Protein AF-A0A151ESN2-F1 (afdb_monomer_lite)

Sequence (213 aa):
MKKIIRIFVCMLLIISFLSITDTVLAGNKENPEIIDETDDLFGMFIRKPMIFNFFKTFKIFNIKNFDFMDITSAWFYESPDYQDNLYFTIELKNLEFINQRTIYAMHWKFNDKSYAVAVHVYKNGEIQSFFAGRTIGRWGKYYDINGSFDIENNIVSFVAPKSLIGNPEPGDILTKTDAWTGLRFIFEPATIPLGGEAAKDWAGYGEDYIIKY

Secondary structure (DSSP, 8-state):
-HHHHHHHHHHHHHHHHHHS------SSSSS-SEE-----TTGGGGS---HHHHHHHHHHHT----GGG-EEEEEEE--TT-TTEEEEEEEESS-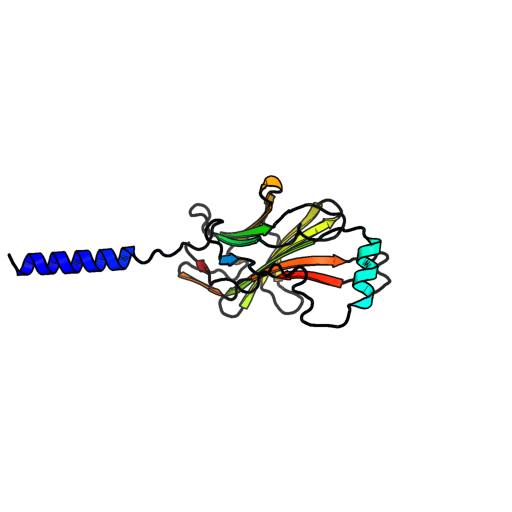---SSEEEEEEEEEETTEEEEEEEEE-GGG-EEEEEEEE--TTS-EEEEEEEEEETTTTEEEEEEEGGGTT---TT-EEEEEEEEEEEEE--SSTTS---EEEEEEEEEE---EE---

Radius of gyration: 21.39 Å; chains: 1; bounding box: 37×51×77 Å

pLDDT: mean 79.79, std 18.51, range [32.81, 98.38]

Foldseek 3Di:
DVVVVVVVVVVVVVVVVVVVPPVVQAFDPVHHQFAQPDPPQAPQPPDDPPPPVVVVVCVVQVDPGDQLFAWGGKHWDDDPVCQQKIKIKTAGRQNDAAQFKKKKKKWWDFPNWIKMWMWIAHGPRRTPFTWIATDDPPDTDIDGFDWDADRVRRMTMTIDGLVRYVNDDAFGKIFQMWIWMWTWDDDPPNPPVPTDIGTRDISGGGHMDGRHD

Structure (mmCIF, N/CA/C/O backbone):
data_AF-A0A151ESN2-F1
#
_entry.id   AF-A0A151ESN2-F1
#
loop_
_atom_site.group_PDB
_atom_site.id
_atom_site.type_symbol
_atom_site.label_atom_id
_atom_site.label_alt_id
_atom_site.label_comp_id
_atom_site.label_asym_id
_atom_site.label_entity_id
_atom_site.label_seq_id
_atom_site.pdbx_PDB_ins_code
_atom_site.Cartn_x
_atom_site.Cartn_y
_atom_site.Cartn_z
_atom_site.occupancy
_atom_site.B_iso_or_equiv
_atom_site.auth_seq_id
_atom_site.auth_comp_id
_atom_site.auth_asym_id
_atom_site.auth_atom_id
_atom_site.pdbx_PDB_model_num
ATOM 1 N N . MET A 1 1 ? -5.219 28.668 50.947 1.00 62.81 1 MET A N 1
ATOM 2 C CA . MET A 1 1 ? -4.209 28.789 49.865 1.00 62.81 1 MET A CA 1
ATOM 3 C C . MET A 1 1 ? -3.490 27.486 49.511 1.00 62.81 1 MET A C 1
ATOM 5 O O . MET A 1 1 ? -3.619 27.067 48.372 1.00 62.81 1 MET A O 1
ATOM 9 N N . LYS A 1 2 ? -2.803 26.788 50.434 1.00 66.69 2 LYS A N 1
ATOM 10 C CA . LYS A 1 2 ? -2.004 25.577 50.103 1.00 66.69 2 LYS A CA 1
ATOM 11 C C . LYS A 1 2 ? -2.774 24.436 49.398 1.00 66.69 2 LYS A C 1
ATOM 13 O O . LYS A 1 2 ? -2.189 23.724 48.592 1.00 66.69 2 LYS A O 1
ATOM 18 N N . LYS A 1 3 ? -4.079 24.272 49.670 1.00 68.88 3 LYS A N 1
ATOM 19 C CA . LYS A 1 3 ? -4.928 23.247 49.024 1.00 68.88 3 LYS A CA 1
ATOM 20 C C . LYS A 1 3 ? -5.240 23.549 47.549 1.00 68.88 3 LYS A C 1
ATOM 22 O O . LYS A 1 3 ? -5.240 22.630 46.746 1.00 68.88 3 LYS A O 1
ATOM 27 N N . ILE A 1 4 ? -5.439 24.821 47.196 1.00 80.38 4 ILE A N 1
ATOM 28 C CA . ILE A 1 4 ? -5.759 25.240 45.819 1.00 80.38 4 ILE A CA 1
ATOM 29 C C . ILE A 1 4 ? -4.530 25.079 44.917 1.00 80.38 4 ILE A C 1
ATOM 31 O O . ILE A 1 4 ? -4.641 24.562 43.813 1.00 80.38 4 ILE A O 1
ATOM 35 N N . ILE A 1 5 ? -3.345 25.420 45.436 1.00 82.88 5 ILE A N 1
ATOM 36 C CA . ILE A 1 5 ? -2.075 25.269 44.712 1.00 82.88 5 ILE A CA 1
ATOM 37 C C . ILE A 1 5 ? -1.815 23.797 44.356 1.00 82.88 5 ILE A C 1
ATOM 39 O O . ILE A 1 5 ? -1.403 23.508 43.241 1.00 82.88 5 ILE A O 1
ATOM 43 N N . ARG A 1 6 ? -2.114 22.849 45.258 1.00 75.50 6 ARG A N 1
ATOM 44 C CA . ARG A 1 6 ? -1.949 21.411 44.974 1.00 75.50 6 ARG A CA 1
ATOM 45 C C . ARG A 1 6 ? -2.860 20.913 43.853 1.00 75.50 6 ARG A C 1
ATOM 47 O O . ARG A 1 6 ? -2.404 20.138 43.024 1.00 75.50 6 ARG A O 1
ATOM 54 N N . ILE A 1 7 ? -4.112 21.367 43.814 1.00 84.06 7 ILE A N 1
ATOM 55 C CA . ILE A 1 7 ? -5.056 20.988 42.750 1.00 84.06 7 ILE A CA 1
ATOM 56 C C . ILE A 1 7 ? -4.570 21.526 41.403 1.00 84.06 7 ILE A C 1
ATOM 58 O O . ILE A 1 7 ? -4.547 20.786 40.424 1.00 84.06 7 ILE A O 1
ATOM 62 N N . PHE A 1 8 ? -4.105 22.777 41.374 1.00 82.62 8 PHE A N 1
ATOM 63 C CA . PHE A 1 8 ? -3.564 23.385 40.162 1.00 82.62 8 PHE A CA 1
ATOM 64 C C . PHE A 1 8 ? -2.316 22.660 39.651 1.00 82.62 8 PHE A C 1
ATOM 66 O O . PHE A 1 8 ? -2.223 22.385 38.461 1.00 82.62 8 PHE A O 1
ATOM 73 N N . VAL A 1 9 ? -1.393 22.287 40.543 1.00 80.75 9 VAL A N 1
ATOM 74 C CA . VAL A 1 9 ? -0.185 21.531 40.174 1.00 80.75 9 VAL A CA 1
ATOM 75 C C . VAL A 1 9 ? -0.535 20.136 39.645 1.00 80.75 9 VAL A C 1
ATOM 77 O O . VAL A 1 9 ? 0.041 19.712 38.649 1.00 80.75 9 VAL A O 1
ATOM 80 N N . CYS A 1 10 ? -1.509 19.440 40.244 1.00 78.31 10 CYS A N 1
ATOM 81 C CA . CYS A 1 10 ? -1.961 18.145 39.729 1.00 78.31 10 CYS A CA 1
ATOM 82 C C . CYS A 1 10 ? -2.641 18.264 38.357 1.00 78.31 10 CYS A C 1
ATOM 84 O O . CYS A 1 10 ? -2.362 17.449 37.485 1.00 78.31 10 CYS A O 1
ATOM 86 N N . MET A 1 11 ? -3.490 19.275 38.133 1.00 76.81 11 MET A N 1
ATOM 87 C CA . MET A 1 11 ? -4.104 19.489 36.814 1.00 76.81 11 MET A CA 1
ATOM 88 C C . MET A 1 11 ? -3.063 19.840 35.751 1.00 76.81 11 MET A C 1
ATOM 90 O O . MET A 1 11 ? -3.136 19.312 34.647 1.00 76.81 11 MET A O 1
ATOM 94 N N . LEU A 1 12 ? -2.072 20.671 36.086 1.00 75.62 12 LEU A N 1
ATOM 95 C CA . LEU A 1 12 ? -1.002 21.026 35.154 1.00 75.62 12 LEU A CA 1
ATOM 96 C C . LEU A 1 12 ? -0.157 19.801 34.775 1.00 75.62 12 LEU A C 1
ATOM 98 O O . LEU A 1 12 ? 0.166 19.632 33.606 1.00 75.62 12 LEU A O 1
ATOM 102 N N . LEU A 1 13 ? 0.133 18.922 35.745 1.00 72.12 13 LEU A N 1
ATOM 103 C CA . LEU A 1 13 ? 0.843 17.663 35.505 1.00 72.12 13 LEU A CA 1
ATOM 104 C C . LEU A 1 13 ? 0.041 16.714 34.606 1.00 72.12 13 LEU A C 1
ATOM 106 O O . LEU A 1 13 ? 0.604 16.148 33.674 1.00 72.12 13 LEU A O 1
ATOM 110 N N . ILE A 1 14 ? -1.268 16.572 34.838 1.00 69.38 14 ILE A N 1
ATOM 111 C CA . ILE A 1 14 ? -2.142 15.724 34.010 1.00 69.38 14 ILE A CA 1
ATOM 112 C C . ILE A 1 14 ? -2.203 16.249 32.568 1.00 69.38 14 ILE A C 1
ATOM 114 O O . ILE A 1 14 ? -2.107 15.460 31.634 1.00 69.38 14 ILE A O 1
ATOM 118 N N . ILE A 1 15 ? -2.286 17.570 32.381 1.00 65.19 15 ILE A N 1
ATOM 119 C CA . ILE A 1 15 ? -2.264 18.195 31.050 1.00 65.19 15 ILE A CA 1
ATOM 120 C C . ILE A 1 15 ? -0.902 17.985 30.379 1.00 65.19 15 ILE A C 1
ATOM 122 O O . ILE A 1 15 ? -0.863 17.615 29.213 1.00 65.19 15 ILE A O 1
ATOM 126 N N . SER A 1 16 ? 0.214 18.122 31.106 1.00 59.12 16 SER A N 1
ATOM 127 C CA . SER A 1 16 ? 1.536 17.849 30.529 1.00 59.12 16 SER A CA 1
ATOM 128 C C . SER A 1 16 ? 1.743 16.375 30.169 1.00 59.12 16 SER A C 1
ATOM 130 O O . SER A 1 16 ? 2.386 16.100 29.168 1.00 59.12 16 SER A O 1
ATOM 132 N N . PHE A 1 17 ? 1.166 15.425 30.914 1.00 57.41 17 PHE A N 1
ATOM 133 C CA . PHE A 1 17 ? 1.217 14.004 30.546 1.00 57.41 17 PHE A CA 1
ATOM 134 C C . PHE A 1 17 ? 0.358 13.685 29.313 1.00 57.41 17 PHE A C 1
ATOM 136 O O . PHE A 1 17 ? 0.750 12.841 28.516 1.00 57.41 17 PHE A O 1
ATOM 143 N N . LEU A 1 18 ? -0.767 14.383 29.125 1.00 54.19 18 LEU A N 1
ATOM 144 C CA . LEU A 1 18 ? -1.612 14.263 27.929 1.00 54.19 18 LEU A CA 1
ATOM 145 C C . LEU A 1 18 ? -1.010 14.952 26.693 1.00 54.19 18 LEU A C 1
ATOM 147 O O . LEU A 1 18 ? -1.314 14.555 25.577 1.00 54.19 18 LEU A O 1
ATOM 151 N N . SER A 1 19 ? -0.155 15.964 26.867 1.00 47.12 19 SER A N 1
ATOM 152 C CA . SER A 1 19 ? 0.554 16.620 25.756 1.00 47.12 19 SER A CA 1
ATOM 153 C C . SER A 1 19 ? 1.863 15.931 25.352 1.00 47.12 19 SER A C 1
ATOM 155 O O . SER A 1 19 ? 2.409 16.288 24.319 1.00 47.12 19 SER A O 1
ATOM 157 N N . ILE A 1 20 ? 2.375 14.974 26.141 1.00 46.47 20 ILE A N 1
ATOM 158 C CA . ILE A 1 20 ? 3.595 14.199 25.816 1.00 46.47 20 ILE A CA 1
ATOM 159 C C . ILE A 1 20 ? 3.264 12.906 25.057 1.00 46.47 20 ILE A C 1
ATOM 161 O O . ILE A 1 20 ? 4.153 12.268 24.499 1.00 46.47 20 ILE A O 1
ATOM 165 N N . THR A 1 21 ? 1.988 12.539 24.934 1.00 46.06 21 THR A N 1
ATOM 166 C CA . THR A 1 21 ? 1.587 11.711 23.798 1.00 46.06 21 THR A CA 1
ATOM 167 C C . THR A 1 21 ? 1.565 12.608 22.567 1.00 46.06 21 THR A C 1
ATOM 169 O O . THR A 1 21 ? 0.501 12.950 22.056 1.00 46.06 21 THR A O 1
ATOM 172 N N . ASP A 1 22 ? 2.755 12.977 22.091 1.00 42.97 22 ASP A N 1
ATOM 173 C CA . ASP A 1 22 ? 3.013 13.060 20.662 1.00 42.97 22 ASP A CA 1
ATOM 174 C C . ASP A 1 22 ? 2.642 11.678 20.115 1.00 42.97 22 ASP A C 1
ATOM 176 O O . ASP A 1 22 ? 3.473 10.785 19.957 1.00 42.97 22 ASP A O 1
ATOM 180 N N . THR A 1 23 ? 1.340 11.448 19.929 1.00 46.22 23 THR A N 1
ATOM 181 C CA . THR A 1 23 ? 0.842 10.440 19.013 1.00 46.22 23 THR A CA 1
ATOM 182 C C . THR A 1 23 ? 1.350 10.918 17.676 1.00 46.22 23 THR A C 1
ATOM 184 O O . THR A 1 23 ? 0.714 11.738 17.016 1.00 46.22 23 THR A O 1
ATOM 187 N N . VAL A 1 24 ? 2.574 10.501 17.376 1.00 47.19 24 VAL A N 1
ATOM 188 C CA . VAL A 1 24 ? 3.200 10.522 16.071 1.00 47.19 24 VAL A CA 1
ATOM 189 C C . VAL A 1 24 ? 2.123 9.971 15.146 1.00 47.19 24 VAL A C 1
ATOM 191 O O . VAL A 1 24 ? 1.786 8.790 15.189 1.00 47.19 24 VAL A O 1
ATOM 194 N N . LEU A 1 25 ? 1.412 10.900 14.500 1.00 53.75 25 LEU A N 1
ATOM 195 C CA . LEU A 1 25 ? 0.205 10.629 13.735 1.00 53.75 25 LEU A CA 1
ATOM 196 C C . LEU A 1 25 ? 0.697 9.904 12.498 1.00 53.75 25 LEU A C 1
ATOM 198 O O . LEU A 1 25 ? 1.084 10.533 11.516 1.00 53.75 25 LEU A O 1
ATOM 202 N N . ALA A 1 26 ? 0.784 8.582 12.606 1.00 60.09 26 ALA A N 1
ATOM 203 C CA . ALA A 1 26 ? 1.058 7.722 11.478 1.00 60.09 26 ALA A CA 1
ATOM 204 C C . ALA A 1 26 ? -0.014 8.011 10.417 1.00 60.09 26 ALA A C 1
ATOM 206 O O . ALA A 1 26 ? -1.193 8.287 10.732 1.00 60.09 26 ALA A O 1
ATOM 207 N N . GLY A 1 27 ? 0.453 8.128 9.179 1.00 76.69 27 GLY A N 1
ATOM 208 C CA . GLY A 1 27 ? -0.408 8.270 8.018 1.00 76.69 27 GLY A CA 1
ATOM 209 C C . GLY A 1 27 ? -0.125 9.493 7.166 1.00 76.69 27 GLY A C 1
ATOM 210 O O . GLY A 1 27 ? -1.047 10.102 6.622 1.00 76.69 27 GLY A O 1
ATOM 211 N N . ASN A 1 28 ? 1.137 9.897 7.076 1.00 87.75 28 ASN A N 1
ATOM 212 C CA . ASN A 1 28 ? 1.594 10.875 6.097 1.00 87.75 28 ASN A CA 1
ATOM 213 C C . ASN A 1 28 ? 3.033 10.569 5.671 1.00 87.75 28 ASN A C 1
ATOM 215 O O . ASN A 1 28 ? 3.649 9.622 6.150 1.00 87.75 28 ASN A O 1
ATOM 219 N N . LYS A 1 29 ? 3.554 11.385 4.757 1.00 89.12 29 LYS A N 1
ATOM 220 C CA . LYS A 1 29 ? 4.892 11.222 4.196 1.00 89.12 29 LYS A CA 1
ATOM 221 C C . LYS A 1 29 ? 6.000 11.411 5.235 1.00 89.12 29 LYS A C 1
ATOM 223 O O . LYS A 1 29 ? 7.018 10.733 5.181 1.00 89.12 29 LYS A O 1
ATOM 228 N N . GLU A 1 30 ? 5.829 12.347 6.164 1.00 90.94 30 GLU A N 1
ATOM 229 C CA . GLU A 1 30 ? 6.817 12.646 7.204 1.00 90.94 30 GLU A CA 1
ATOM 230 C C . GLU A 1 30 ? 6.861 11.569 8.294 1.00 90.94 30 GLU A C 1
ATOM 232 O O . GLU A 1 30 ? 7.852 11.461 9.016 1.00 90.94 30 GLU A O 1
ATOM 237 N N . ASN A 1 31 ? 5.785 10.794 8.420 1.00 88.75 31 ASN A N 1
ATOM 238 C CA . ASN A 1 31 ? 5.627 9.733 9.396 1.00 88.75 31 ASN A CA 1
ATOM 239 C C . ASN A 1 31 ? 4.787 8.567 8.826 1.00 88.75 31 ASN A C 1
ATOM 241 O O . ASN A 1 31 ? 3.605 8.409 9.169 1.00 88.75 31 ASN A O 1
ATOM 245 N N . PRO A 1 32 ? 5.377 7.784 7.911 1.00 92.00 32 PRO A N 1
ATOM 246 C CA . PRO A 1 32 ? 4.698 6.674 7.256 1.00 92.00 32 PRO A CA 1
ATOM 247 C C . PRO A 1 32 ? 4.661 5.430 8.156 1.00 92.00 32 PRO A C 1
ATOM 249 O O . PRO A 1 32 ? 5.546 5.238 8.988 1.00 92.00 32 PRO A O 1
ATOM 252 N N . GLU A 1 33 ? 3.661 4.557 7.989 1.00 90.81 33 GLU A N 1
ATOM 253 C CA . GLU A 1 33 ? 3.598 3.293 8.746 1.00 90.81 33 GLU A CA 1
ATOM 254 C C . GLU A 1 33 ? 4.695 2.307 8.343 1.00 90.81 33 GLU A C 1
ATOM 256 O O . GLU A 1 33 ? 5.144 1.512 9.164 1.00 90.81 33 GLU A O 1
ATOM 261 N N . ILE A 1 34 ? 5.098 2.321 7.075 1.00 90.00 34 ILE A N 1
ATOM 262 C CA . ILE A 1 34 ? 6.088 1.406 6.516 1.00 90.00 34 ILE A CA 1
ATOM 263 C C . ILE A 1 34 ? 7.231 2.257 5.970 1.00 90.00 34 ILE A C 1
ATOM 265 O O . ILE A 1 34 ? 7.016 3.106 5.104 1.00 90.00 34 ILE A O 1
ATOM 269 N N . ILE A 1 35 ? 8.442 2.023 6.466 1.00 89.75 35 ILE A N 1
ATOM 270 C CA . ILE A 1 35 ? 9.681 2.614 5.953 1.00 89.75 35 ILE A CA 1
ATOM 271 C C . ILE A 1 35 ? 10.546 1.464 5.479 1.00 89.75 35 ILE A C 1
ATOM 273 O O . ILE A 1 35 ? 10.768 0.514 6.231 1.00 89.75 35 ILE A O 1
ATOM 277 N N . ASP A 1 36 ? 11.040 1.563 4.250 1.00 82.81 36 ASP A N 1
ATOM 278 C CA . ASP A 1 36 ? 12.018 0.603 3.774 1.00 82.81 36 ASP A CA 1
ATOM 279 C C . ASP A 1 36 ? 13.423 1.024 4.218 1.00 82.81 36 ASP A C 1
ATOM 281 O O . ASP A 1 36 ? 14.048 1.925 3.655 1.00 82.81 36 ASP A O 1
ATOM 285 N N . GLU A 1 37 ? 13.905 0.417 5.299 1.00 77.19 37 GLU A N 1
ATOM 286 C CA . GLU A 1 37 ? 15.281 0.612 5.777 1.00 77.19 37 GLU A CA 1
ATOM 287 C C . GLU A 1 37 ? 16.257 -0.390 5.156 1.00 77.19 37 GLU A C 1
ATOM 289 O O . GLU A 1 37 ? 17.479 -0.295 5.332 1.00 77.19 37 GLU A O 1
ATOM 294 N N . THR A 1 38 ? 15.727 -1.381 4.448 1.00 64.62 38 THR A N 1
ATOM 295 C CA . THR A 1 38 ? 16.518 -2.370 3.753 1.00 64.62 38 THR A CA 1
ATOM 296 C C . THR A 1 38 ? 16.783 -1.842 2.350 1.00 64.62 38 THR A C 1
ATOM 298 O O . THR A 1 38 ? 15.914 -1.787 1.505 1.00 64.62 38 THR A O 1
ATOM 301 N N . ASP A 1 39 ? 18.029 -1.465 2.050 1.00 59.16 39 ASP A N 1
ATOM 302 C CA . ASP A 1 39 ? 18.467 -1.256 0.654 1.00 59.16 39 ASP A CA 1
ATOM 303 C C . ASP A 1 39 ? 18.577 -2.627 -0.061 1.00 59.16 39 ASP A C 1
ATOM 305 O O . ASP A 1 39 ? 19.557 -2.949 -0.747 1.00 59.16 39 ASP A O 1
ATOM 309 N N . ASP A 1 40 ? 17.627 -3.533 0.204 1.00 57.50 40 ASP A N 1
ATOM 310 C CA . ASP A 1 40 ? 17.601 -4.885 -0.302 1.00 57.50 40 ASP A CA 1
ATOM 311 C C . ASP A 1 40 ? 17.016 -4.860 -1.702 1.00 57.50 40 ASP A C 1
ATOM 313 O O . ASP A 1 40 ? 15.862 -5.146 -1.996 1.00 57.50 40 ASP A O 1
ATOM 317 N N . LEU A 1 41 ? 17.937 -4.663 -2.636 1.00 52.25 41 LEU A N 1
ATOM 318 C CA . LEU A 1 41 ? 17.738 -4.796 -4.073 1.00 52.25 41 LEU A CA 1
ATOM 319 C C . LEU A 1 41 ? 17.002 -6.096 -4.500 1.00 52.25 41 LEU A C 1
ATOM 321 O O . LEU A 1 41 ? 16.655 -6.218 -5.674 1.00 52.25 41 LEU A O 1
ATOM 325 N N . PHE A 1 42 ? 16.751 -7.059 -3.596 1.00 53.44 42 PHE A N 1
ATOM 326 C CA . PHE A 1 42 ? 16.110 -8.344 -3.859 1.00 53.44 42 PHE A CA 1
ATOM 327 C C . PHE A 1 42 ? 15.493 -9.037 -2.613 1.00 53.44 42 PHE A C 1
ATOM 329 O O . PHE A 1 42 ? 15.902 -10.160 -2.277 1.00 53.44 42 PHE A O 1
ATOM 336 N N . GLY A 1 43 ? 14.452 -8.475 -1.988 1.00 43.62 43 GLY A N 1
ATOM 337 C CA . GLY A 1 43 ? 13.710 -9.126 -0.883 1.00 43.62 43 GLY A CA 1
ATOM 338 C C . GLY A 1 43 ? 13.210 -10.568 -1.164 1.00 43.62 43 GLY A C 1
ATOM 339 O O . GLY A 1 43 ? 12.871 -11.329 -0.255 1.00 43.62 43 GLY A O 1
ATOM 340 N N . MET A 1 44 ? 13.234 -11.033 -2.425 1.00 41.22 44 MET A N 1
ATOM 341 C CA . MET A 1 44 ? 12.819 -12.386 -2.838 1.00 41.22 44 MET A CA 1
ATOM 342 C C . MET A 1 44 ? 13.910 -13.472 -2.873 1.00 41.22 44 MET A C 1
ATOM 344 O O . MET A 1 44 ? 13.608 -14.623 -3.210 1.00 41.22 44 MET A O 1
ATOM 348 N N . PHE A 1 45 ? 15.164 -13.210 -2.492 1.00 45.00 45 PHE A N 1
ATOM 349 C CA . PHE A 1 45 ? 16.136 -14.317 -2.380 1.00 45.00 45 PHE A CA 1
ATOM 350 C C . PHE A 1 45 ? 15.867 -15.267 -1.197 1.00 45.00 45 PHE A C 1
ATOM 352 O O . PHE A 1 45 ? 16.536 -16.292 -1.068 1.00 45.00 45 PHE A O 1
ATOM 359 N N . ILE A 1 46 ? 14.839 -15.011 -0.380 1.00 43.03 46 ILE A N 1
ATOM 360 C CA . ILE A 1 46 ? 14.592 -15.755 0.861 1.00 43.03 46 ILE A CA 1
ATOM 361 C C . ILE A 1 46 ? 13.927 -17.136 0.668 1.00 43.03 46 ILE A C 1
ATOM 363 O O . ILE A 1 46 ? 13.875 -17.880 1.646 1.00 43.03 46 ILE A O 1
ATOM 367 N N . ARG A 1 47 ? 13.472 -17.599 -0.525 1.00 34.62 47 ARG A N 1
ATOM 368 C CA . ARG A 1 47 ? 12.809 -18.936 -0.540 1.00 34.62 47 ARG A CA 1
ATOM 369 C C . ARG A 1 47 ? 12.932 -19.983 -1.652 1.00 34.62 47 ARG A C 1
ATOM 371 O O . ARG A 1 47 ? 12.509 -21.089 -1.322 1.00 34.62 47 ARG A O 1
ATOM 378 N N . LYS A 1 48 ? 13.493 -19.810 -2.868 1.00 32.81 48 LYS A N 1
ATOM 379 C CA . LYS A 1 48 ? 13.674 -20.965 -3.811 1.00 32.81 48 LYS A CA 1
ATOM 380 C C . LYS A 1 48 ? 14.801 -20.833 -4.867 1.00 32.81 48 LYS A C 1
ATOM 382 O O . LYS A 1 48 ? 15.092 -19.731 -5.322 1.00 32.81 48 LYS A O 1
ATOM 387 N N . PRO A 1 49 ? 15.382 -21.963 -5.340 1.00 33.75 49 PRO A N 1
ATOM 388 C CA . PRO A 1 49 ? 16.527 -22.015 -6.258 1.00 33.75 49 PRO A CA 1
ATOM 389 C C . PRO A 1 49 ? 16.111 -21.867 -7.739 1.00 33.75 49 PRO A C 1
ATOM 391 O O . PRO A 1 49 ? 16.240 -22.802 -8.523 1.00 33.75 49 PRO A O 1
ATOM 394 N N . MET A 1 50 ? 15.610 -20.697 -8.152 1.00 43.00 50 MET A N 1
ATOM 395 C CA . MET A 1 50 ? 15.364 -20.361 -9.578 1.00 43.00 50 MET A CA 1
ATOM 396 C C . MET A 1 50 ? 16.382 -19.350 -10.145 1.00 43.00 50 MET A C 1
ATOM 398 O O . MET A 1 50 ? 16.127 -18.634 -11.108 1.00 43.00 50 MET A O 1
ATOM 402 N N . ILE A 1 51 ? 17.576 -19.320 -9.555 1.00 45.97 51 ILE A N 1
ATOM 403 C CA . ILE A 1 51 ? 18.605 -18.286 -9.749 1.00 45.97 51 ILE A CA 1
ATOM 404 C C . ILE A 1 51 ? 19.221 -18.299 -11.165 1.00 45.97 51 ILE A C 1
ATOM 406 O O . ILE A 1 51 ? 19.569 -17.249 -11.702 1.00 45.97 51 ILE A O 1
ATOM 410 N N . PHE A 1 52 ? 19.315 -19.456 -11.827 1.00 44.59 52 PHE A N 1
ATOM 411 C CA . PHE A 1 52 ? 20.072 -19.572 -13.086 1.00 44.59 52 PHE A CA 1
ATOM 412 C C . PHE A 1 52 ? 19.374 -18.994 -14.330 1.00 44.59 52 PHE A C 1
ATOM 414 O O . PHE A 1 52 ? 20.051 -18.520 -15.242 1.00 44.59 52 PHE A O 1
ATOM 421 N N . ASN A 1 53 ? 18.038 -18.973 -14.375 1.00 49.12 53 ASN A N 1
ATOM 422 C CA . ASN A 1 53 ? 17.302 -18.388 -15.506 1.00 49.12 53 ASN A CA 1
ATOM 423 C C . ASN A 1 53 ? 17.057 -16.878 -15.344 1.00 49.12 53 ASN A C 1
ATOM 425 O O . ASN A 1 53 ? 16.742 -16.200 -16.320 1.00 49.12 53 ASN A O 1
ATOM 429 N N . PHE A 1 54 ? 17.250 -16.336 -14.142 1.00 52.28 54 PHE A N 1
ATOM 430 C CA . PHE A 1 54 ? 16.933 -14.952 -13.788 1.00 52.28 54 PHE A CA 1
ATOM 431 C C . PHE A 1 54 ? 17.953 -13.955 -14.368 1.00 52.28 54 PHE A C 1
ATOM 433 O O . PHE A 1 54 ? 17.590 -13.067 -15.134 1.00 52.28 54 PHE A O 1
ATOM 440 N N . PHE A 1 55 ? 19.255 -14.192 -14.162 1.00 54.41 55 PHE A N 1
ATOM 441 C CA . PHE A 1 55 ? 20.331 -13.368 -14.744 1.00 54.41 55 PHE A CA 1
ATOM 442 C C . PHE A 1 55 ? 20.352 -13.373 -16.277 1.00 54.41 55 PHE A C 1
ATOM 444 O O . PHE A 1 55 ? 20.654 -12.362 -16.914 1.00 54.41 55 PHE A O 1
ATOM 451 N N . LYS A 1 56 ? 19.986 -14.505 -16.888 1.00 54.19 56 LYS A N 1
ATOM 452 C CA . LYS A 1 56 ? 19.882 -14.623 -18.346 1.00 54.19 56 LYS A CA 1
ATOM 453 C C . LYS A 1 56 ? 18.703 -13.807 -18.887 1.00 54.19 56 LYS A C 1
ATOM 455 O O . LYS A 1 56 ? 18.834 -13.175 -19.928 1.00 54.19 56 LYS A O 1
ATOM 460 N N . THR A 1 57 ? 17.598 -13.770 -18.145 1.00 55.72 57 THR A N 1
ATOM 461 C CA . THR A 1 57 ? 16.397 -12.984 -18.456 1.00 55.72 57 THR A CA 1
ATOM 462 C C . THR A 1 57 ? 16.671 -11.476 -18.373 1.00 55.72 57 THR A C 1
ATOM 464 O O . THR A 1 57 ? 16.301 -10.738 -19.282 1.00 55.72 57 THR A O 1
ATOM 467 N N . PHE A 1 58 ? 17.416 -11.005 -17.369 1.00 60.06 58 PHE A N 1
ATOM 468 C CA . PHE A 1 58 ? 17.772 -9.581 -17.245 1.00 60.06 58 PHE A CA 1
ATOM 469 C C . PHE A 1 58 ? 18.647 -9.057 -18.377 1.00 60.06 58 PHE A C 1
ATOM 471 O O . PHE A 1 58 ? 18.395 -7.978 -18.911 1.00 60.06 58 PHE A O 1
ATOM 478 N N . LYS A 1 59 ? 19.633 -9.854 -18.804 1.00 59.12 59 LYS A N 1
ATOM 479 C CA . LYS A 1 59 ? 20.472 -9.506 -19.956 1.00 59.12 59 LYS A CA 1
ATOM 480 C C . LYS A 1 59 ? 19.664 -9.424 -21.259 1.00 59.12 59 LYS A C 1
ATOM 482 O O . LYS A 1 59 ? 20.032 -8.658 -22.141 1.00 59.12 59 LYS A O 1
ATOM 487 N N . ILE A 1 60 ? 18.570 -10.183 -21.375 1.00 60.28 60 ILE A N 1
ATOM 488 C CA . ILE A 1 60 ? 17.660 -10.153 -22.534 1.00 60.28 60 ILE A CA 1
ATOM 489 C C . ILE A 1 60 ? 16.782 -8.890 -22.529 1.00 60.28 60 ILE A C 1
ATOM 491 O O . ILE A 1 60 ? 16.491 -8.361 -23.597 1.00 60.28 60 ILE A O 1
ATOM 495 N N . PHE A 1 61 ? 16.391 -8.381 -21.356 1.00 59.50 61 PHE A N 1
ATOM 496 C CA . PHE A 1 61 ? 15.480 -7.233 -21.242 1.00 59.50 61 PHE A CA 1
ATOM 497 C C . PHE A 1 61 ? 16.159 -5.862 -21.105 1.00 59.50 61 PHE A C 1
ATOM 499 O O . PHE A 1 61 ? 15.455 -4.857 -21.074 1.00 59.50 61 PHE A O 1
ATOM 506 N N . ASN A 1 62 ? 17.496 -5.799 -21.062 1.00 63.34 62 ASN A N 1
ATOM 507 C CA . ASN A 1 62 ? 18.279 -4.554 -20.999 1.00 63.34 62 ASN A CA 1
ATOM 508 C C . ASN A 1 62 ? 17.887 -3.603 -19.844 1.00 63.34 62 ASN A C 1
ATOM 510 O O . ASN A 1 62 ? 18.067 -2.390 -19.945 1.00 63.34 62 ASN A O 1
ATOM 514 N N . ILE A 1 63 ? 17.354 -4.147 -18.747 1.00 63.88 63 ILE A N 1
ATOM 515 C CA . ILE A 1 63 ? 17.048 -3.372 -17.542 1.00 63.88 63 ILE A CA 1
ATOM 516 C C . ILE A 1 63 ? 18.356 -3.184 -16.769 1.00 63.88 63 ILE A C 1
ATOM 518 O O . ILE A 1 63 ? 19.005 -4.169 -16.409 1.00 63.88 63 ILE A O 1
ATOM 522 N N . LYS A 1 64 ? 18.777 -1.928 -16.581 1.00 60.19 64 LYS A N 1
ATOM 523 C CA . LYS A 1 64 ? 20.070 -1.587 -15.960 1.00 60.19 64 LYS A CA 1
ATOM 524 C C . LYS A 1 64 ? 20.008 -1.579 -14.432 1.00 60.19 64 LYS A C 1
ATOM 526 O O . LYS A 1 64 ? 21.001 -1.930 -13.802 1.00 60.19 64 LYS A O 1
ATOM 531 N N . ASN A 1 65 ? 18.867 -1.194 -13.869 1.00 67.06 65 ASN A N 1
ATOM 532 C CA . ASN A 1 65 ? 18.589 -1.137 -12.437 1.00 67.06 65 ASN A CA 1
ATOM 533 C C . ASN A 1 65 ? 17.077 -1.279 -12.180 1.00 67.06 65 ASN A C 1
ATOM 535 O O . ASN A 1 65 ? 16.285 -1.271 -13.121 1.00 67.06 65 ASN A O 1
ATOM 539 N N . PHE A 1 66 ? 16.697 -1.457 -10.916 1.00 70.44 66 PHE A N 1
ATOM 540 C CA . PHE A 1 66 ? 15.301 -1.644 -10.502 1.00 70.44 66 PHE A CA 1
ATOM 541 C C . PHE A 1 66 ? 14.816 -0.598 -9.497 1.00 70.44 66 PHE A C 1
ATOM 543 O O . PHE A 1 66 ? 13.720 -0.739 -8.967 1.00 70.44 66 PHE A O 1
ATOM 550 N N . ASP A 1 67 ? 15.589 0.474 -9.316 1.00 77.75 67 ASP A N 1
ATOM 551 C CA . ASP A 1 67 ? 15.311 1.585 -8.404 1.00 77.75 67 ASP A CA 1
ATOM 552 C C . ASP A 1 67 ? 13.913 2.187 -8.594 1.00 77.75 67 ASP A C 1
ATOM 554 O O . ASP A 1 67 ? 13.329 2.721 -7.661 1.00 77.75 67 ASP A O 1
ATOM 558 N N . PHE A 1 68 ? 13.330 2.070 -9.787 1.00 75.62 68 PHE A N 1
ATOM 559 C CA . PHE A 1 68 ? 11.982 2.558 -10.063 1.00 75.62 68 PHE A CA 1
ATOM 560 C C . PHE A 1 68 ? 10.851 1.811 -9.343 1.00 75.62 68 PHE A C 1
ATOM 562 O O . PHE A 1 68 ? 9.689 2.214 -9.420 1.00 75.62 68 PHE A O 1
ATOM 569 N N . MET A 1 69 ? 11.174 0.712 -8.663 1.00 82.44 69 MET A N 1
ATOM 570 C CA . MET A 1 69 ? 10.244 -0.063 -7.845 1.00 82.44 69 MET A CA 1
ATOM 571 C C . MET A 1 69 ? 10.716 -0.246 -6.405 1.00 82.44 69 MET A C 1
ATOM 573 O O . MET A 1 69 ? 10.031 -0.946 -5.662 1.00 82.44 69 MET A O 1
ATOM 577 N N . ASP A 1 70 ? 11.860 0.326 -6.033 1.00 86.81 70 ASP A N 1
ATOM 578 C CA . ASP A 1 70 ? 12.323 0.282 -4.650 1.00 86.81 70 ASP A CA 1
ATOM 579 C C . ASP A 1 70 ? 11.418 1.200 -3.828 1.00 86.81 70 ASP A C 1
ATOM 581 O O . ASP A 1 70 ? 11.244 2.380 -4.162 1.00 86.81 70 ASP A O 1
ATOM 585 N N . ILE A 1 71 ? 10.779 0.636 -2.814 1.00 91.25 71 ILE A N 1
ATOM 586 C CA . ILE A 1 71 ? 9.908 1.341 -1.890 1.00 91.25 71 ILE A CA 1
ATOM 587 C C . ILE A 1 71 ? 10.798 2.238 -1.040 1.00 91.25 71 ILE A C 1
ATOM 589 O O . ILE A 1 71 ? 11.885 1.876 -0.622 1.00 91.25 71 ILE A O 1
ATOM 593 N N . THR A 1 72 ? 10.362 3.469 -0.825 1.00 92.69 72 THR A N 1
ATOM 594 C CA . THR A 1 72 ? 10.969 4.353 0.177 1.00 92.69 72 THR A CA 1
ATOM 595 C C . THR A 1 72 ? 10.109 4.351 1.429 1.00 92.69 72 THR A C 1
ATOM 597 O O . THR A 1 72 ? 10.605 4.214 2.545 1.00 92.69 72 THR A O 1
ATOM 600 N N . SER A 1 73 ? 8.796 4.469 1.241 1.00 94.56 73 SER A N 1
ATOM 601 C CA . SER A 1 73 ? 7.835 4.390 2.328 1.00 94.56 73 SER A CA 1
ATOM 602 C C . SER A 1 73 ? 6.445 4.016 1.819 1.00 94.56 73 SER A C 1
ATOM 604 O O . SER A 1 73 ? 6.149 4.106 0.625 1.00 94.56 73 SER A O 1
ATOM 606 N N . ALA A 1 74 ? 5.571 3.590 2.722 1.00 96.56 74 ALA A N 1
ATOM 607 C CA . ALA A 1 74 ? 4.158 3.416 2.435 1.00 96.56 74 ALA A CA 1
ATOM 608 C C . ALA A 1 74 ? 3.312 3.737 3.666 1.00 96.56 74 ALA A C 1
ATOM 610 O O . ALA A 1 74 ? 3.737 3.515 4.801 1.00 96.56 74 ALA A O 1
ATOM 611 N N . TRP A 1 75 ? 2.114 4.274 3.446 1.00 97.06 75 TRP A N 1
ATOM 612 C CA . TRP A 1 75 ? 1.261 4.716 4.544 1.00 97.06 75 TRP A CA 1
ATOM 613 C C . TRP A 1 75 ? -0.234 4.674 4.238 1.00 97.06 75 TRP A C 1
ATOM 615 O O . TRP A 1 75 ? -0.662 4.652 3.079 1.00 97.06 75 TRP A O 1
ATOM 625 N N . PHE A 1 76 ? -1.030 4.687 5.303 1.00 96.94 76 PHE A N 1
ATOM 626 C CA . PHE A 1 76 ? -2.488 4.760 5.284 1.00 96.94 76 PHE A CA 1
ATOM 627 C C . PHE A 1 76 ? -2.936 6.153 5.705 1.00 96.94 76 PHE A C 1
ATOM 629 O O . PHE A 1 76 ? -2.398 6.736 6.639 1.00 96.94 76 PHE A O 1
ATOM 636 N N . TYR A 1 77 ? -3.970 6.703 5.085 1.00 95.69 77 TYR A N 1
ATOM 637 C CA . TYR A 1 77 ? -4.554 7.944 5.583 1.00 95.69 77 TYR A CA 1
ATOM 638 C C . TYR A 1 77 ? -6.052 8.010 5.327 1.00 95.69 77 TYR A C 1
ATOM 640 O O . TYR A 1 77 ? -6.610 7.279 4.510 1.00 95.69 77 TYR A O 1
ATOM 648 N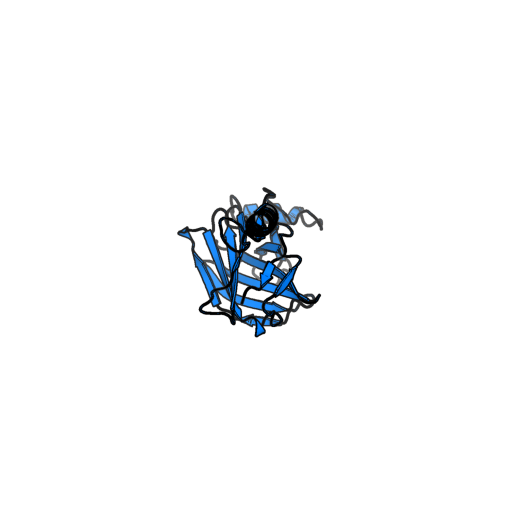 N . GLU A 1 78 ? -6.712 8.907 6.046 1.00 95.75 78 GLU A N 1
ATOM 649 C CA . GLU A 1 78 ? -8.147 9.121 5.944 1.00 95.75 78 GLU A CA 1
ATOM 650 C C . GLU A 1 78 ? -8.425 10.609 5.780 1.00 95.75 78 GLU A C 1
ATOM 652 O O . GLU A 1 78 ? -7.740 11.458 6.356 1.00 95.75 78 GLU A O 1
ATOM 657 N N . SER A 1 79 ? -9.437 10.922 4.976 1.00 93.44 79 SER A N 1
ATOM 658 C CA . SER A 1 79 ? -9.912 12.286 4.790 1.00 93.44 79 SER A CA 1
ATOM 659 C C . SER A 1 79 ? -11.183 12.494 5.615 1.00 93.44 79 SER A C 1
ATOM 661 O O . SER A 1 79 ? -12.110 11.691 5.487 1.00 93.44 79 SER A O 1
ATOM 663 N N . PRO A 1 80 ? -11.286 13.580 6.404 1.00 91.56 80 PRO A N 1
ATOM 664 C CA . PRO A 1 80 ? -12.503 13.878 7.157 1.00 91.56 80 PRO A CA 1
ATOM 665 C C . PRO A 1 80 ? -13.715 14.147 6.252 1.00 91.56 80 PRO A C 1
ATOM 667 O O . PRO A 1 80 ? -14.848 13.993 6.708 1.00 91.56 80 PRO A O 1
ATOM 670 N N . ASP A 1 81 ? -13.484 14.512 4.986 1.00 94.62 81 ASP A N 1
ATOM 671 C CA . ASP A 1 81 ? -14.529 14.767 3.989 1.00 94.62 81 ASP A CA 1
ATOM 672 C C . ASP A 1 81 ? -15.050 13.474 3.329 1.00 94.62 81 ASP A C 1
ATOM 674 O O . ASP A 1 81 ? -16.139 13.466 2.758 1.00 94.62 81 ASP A O 1
ATOM 678 N N . TYR A 1 82 ? -14.290 12.374 3.413 1.00 95.38 82 TYR A N 1
ATOM 679 C CA . TYR A 1 82 ? -14.581 11.096 2.749 1.00 95.38 82 TYR A CA 1
ATOM 680 C C . TYR A 1 82 ? -14.357 9.910 3.699 1.00 95.38 82 TYR A C 1
ATOM 682 O O . TYR A 1 82 ? -13.521 9.042 3.450 1.00 95.38 82 TYR A O 1
ATOM 690 N N . GLN A 1 83 ? -15.123 9.880 4.789 1.00 95.75 83 GLN A N 1
ATOM 691 C CA . GLN A 1 83 ? -14.938 8.952 5.917 1.00 95.75 83 GLN A CA 1
ATOM 692 C C . GLN A 1 83 ? -15.166 7.477 5.552 1.00 95.75 83 GLN A C 1
ATOM 694 O O . GLN A 1 83 ? -14.541 6.593 6.132 1.00 95.75 83 GLN A O 1
ATOM 699 N N . ASP A 1 84 ? -15.982 7.202 4.531 1.00 97.75 84 ASP A N 1
ATOM 700 C CA . ASP A 1 84 ? -16.246 5.839 4.049 1.00 97.75 84 ASP A CA 1
ATOM 701 C C . ASP A 1 84 ? -15.047 5.202 3.318 1.00 97.75 84 ASP A C 1
ATOM 703 O O . ASP A 1 84 ? -15.083 4.016 2.971 1.00 97.75 84 ASP A O 1
ATOM 707 N N . ASN A 1 85 ? -13.987 5.972 3.055 1.00 98.12 85 ASN A N 1
ATOM 708 C CA . ASN A 1 85 ? -12.810 5.531 2.316 1.00 98.12 85 ASN A CA 1
ATOM 709 C C . ASN A 1 85 ? -11.574 5.441 3.211 1.00 98.12 85 ASN A C 1
ATOM 711 O O . ASN A 1 85 ? -11.363 6.255 4.107 1.00 98.12 85 ASN A O 1
ATOM 715 N N . LEU A 1 86 ? -10.716 4.477 2.889 1.00 98.19 86 LEU A N 1
ATOM 716 C CA . LEU A 1 86 ? -9.336 4.428 3.346 1.00 98.19 86 LEU A CA 1
ATOM 717 C C . LEU A 1 86 ? -8.420 4.671 2.146 1.00 98.19 86 LEU A C 1
ATOM 719 O O . LEU A 1 86 ? -8.643 4.125 1.058 1.00 98.19 86 LEU A O 1
ATOM 723 N N . TYR A 1 87 ? -7.408 5.505 2.345 1.00 98.06 87 TYR A N 1
ATOM 724 C CA . TYR A 1 87 ? -6.426 5.841 1.330 1.00 98.06 87 TYR A CA 1
ATOM 725 C C . TYR A 1 87 ? -5.104 5.159 1.651 1.00 98.06 87 TYR A C 1
ATOM 727 O O . TYR A 1 87 ? -4.739 5.000 2.816 1.00 98.06 87 TYR A O 1
ATOM 735 N N . PHE A 1 88 ? -4.390 4.772 0.602 1.00 97.81 88 PHE A N 1
ATOM 736 C CA . PHE A 1 88 ? -3.119 4.070 0.700 1.00 97.81 88 PHE A CA 1
ATOM 737 C C . PHE A 1 88 ? -2.138 4.730 -0.249 1.00 97.81 88 PHE A C 1
ATOM 739 O O . PHE A 1 88 ? -2.503 5.048 -1.386 1.00 97.81 88 PHE A O 1
ATOM 746 N N . THR A 1 89 ? -0.903 4.891 0.197 1.00 97.62 89 THR A N 1
ATOM 747 C CA . THR A 1 89 ? 0.160 5.486 -0.602 1.00 97.62 89 THR A CA 1
ATOM 748 C C . THR A 1 89 ? 1.404 4.627 -0.523 1.00 97.62 89 THR A C 1
ATOM 750 O O . THR A 1 89 ? 1.794 4.209 0.561 1.00 97.62 89 THR A O 1
ATOM 753 N N . ILE A 1 90 ? 2.034 4.403 -1.673 1.00 97.06 90 ILE A N 1
ATOM 754 C CA . ILE A 1 90 ? 3.374 3.834 -1.786 1.00 97.06 90 ILE A CA 1
ATOM 755 C C . ILE A 1 90 ? 4.251 4.892 -2.450 1.00 97.06 90 ILE A C 1
ATOM 757 O O . ILE A 1 90 ? 3.974 5.303 -3.579 1.00 97.06 90 ILE A O 1
ATOM 761 N N . GLU A 1 91 ? 5.290 5.331 -1.754 1.00 96.00 91 GLU A N 1
ATOM 762 C CA . GLU A 1 91 ? 6.355 6.162 -2.303 1.00 96.00 91 GLU A CA 1
ATOM 763 C C . GLU A 1 91 ? 7.508 5.267 -2.751 1.00 96.00 91 GLU A C 1
ATOM 765 O O . GLU A 1 91 ? 7.974 4.396 -2.013 1.00 96.00 91 GLU A O 1
ATOM 770 N N . LEU A 1 92 ? 7.967 5.491 -3.974 1.00 93.69 92 LEU A N 1
ATOM 771 C CA . LEU A 1 92 ? 9.059 4.758 -4.597 1.00 93.69 92 LEU A CA 1
ATOM 772 C C . LEU A 1 92 ? 10.269 5.674 -4.765 1.00 93.69 92 LEU A C 1
ATOM 774 O O . LEU A 1 92 ? 10.153 6.897 -4.803 1.00 93.69 92 LEU A O 1
ATOM 778 N N . LYS A 1 93 ? 11.441 5.081 -4.959 1.00 90.69 93 LYS A N 1
ATOM 779 C CA . LYS A 1 93 ? 12.681 5.832 -5.158 1.00 90.69 93 LYS A CA 1
ATOM 780 C C . LYS A 1 93 ? 12.727 6.569 -6.503 1.00 90.69 93 LYS A C 1
ATOM 782 O O . LYS A 1 93 ? 13.232 7.687 -6.561 1.00 90.69 93 LYS A O 1
ATOM 787 N N . ASN A 1 94 ? 12.240 5.954 -7.587 1.00 89.50 94 ASN A N 1
ATOM 788 C CA . ASN A 1 94 ? 12.266 6.555 -8.932 1.00 89.50 94 ASN A CA 1
ATOM 789 C C . ASN A 1 94 ? 11.152 6.023 -9.854 1.00 89.50 94 ASN A C 1
ATOM 791 O O . ASN A 1 94 ? 11.442 5.408 -10.878 1.00 89.50 94 ASN A O 1
ATOM 795 N N . LEU A 1 95 ? 9.886 6.187 -9.472 1.00 90.75 95 LEU A N 1
ATOM 796 C CA . LEU A 1 95 ? 8.736 5.652 -10.206 1.00 90.75 95 LEU A CA 1
ATOM 797 C C . LEU A 1 95 ? 8.802 6.001 -11.701 1.00 90.75 95 LEU A C 1
ATOM 799 O O . LEU A 1 95 ? 8.735 7.161 -12.100 1.00 90.75 95 LEU A O 1
ATOM 803 N N . GLU A 1 96 ? 8.849 4.975 -12.543 1.00 89.00 96 GLU A N 1
ATOM 804 C CA . GLU A 1 96 ? 8.828 5.135 -13.992 1.00 89.00 96 GLU A CA 1
ATOM 805 C C . GLU A 1 96 ? 8.050 3.988 -14.643 1.00 89.00 96 GLU A C 1
ATOM 807 O O . GLU A 1 96 ? 7.983 2.869 -14.125 1.00 89.00 96 GLU A O 1
ATOM 812 N N . PHE A 1 97 ? 7.456 4.253 -15.806 1.00 86.69 97 PHE A N 1
ATOM 813 C CA . PHE A 1 97 ? 6.791 3.211 -16.578 1.00 86.69 97 PHE A CA 1
ATOM 814 C C . PHE A 1 97 ? 7.774 2.529 -17.519 1.00 86.69 97 PHE A C 1
ATOM 816 O O . PHE A 1 97 ? 8.329 3.144 -18.429 1.00 86.69 97 PHE A O 1
ATOM 823 N N . ILE A 1 98 ? 7.932 1.221 -17.331 1.00 80.12 98 ILE A N 1
ATOM 824 C CA . ILE A 1 98 ? 8.804 0.384 -18.151 1.00 80.12 98 ILE A CA 1
ATOM 825 C C . ILE A 1 98 ? 8.001 -0.547 -19.069 1.00 80.12 98 ILE A C 1
ATOM 827 O O . ILE A 1 98 ? 6.779 -0.682 -18.985 1.00 80.12 98 ILE A O 1
ATOM 831 N N . ASN A 1 99 ? 8.696 -1.234 -19.975 1.00 75.62 99 ASN A N 1
ATOM 832 C CA . ASN A 1 99 ? 8.091 -2.169 -20.930 1.00 75.62 99 ASN A CA 1
ATOM 833 C C . ASN A 1 99 ? 7.883 -3.583 -20.337 1.00 75.62 99 ASN A C 1
ATOM 835 O O . ASN A 1 99 ? 7.872 -4.598 -21.041 1.00 75.62 99 ASN A O 1
ATOM 839 N N . GLN A 1 100 ? 7.754 -3.673 -19.017 1.00 76.44 100 GLN A N 1
ATOM 840 C CA . GLN A 1 100 ? 7.528 -4.902 -18.269 1.00 76.44 100 GLN A CA 1
ATOM 841 C C . GLN A 1 100 ? 6.355 -4.679 -17.328 1.00 76.44 100 GLN A C 1
ATOM 843 O O . GLN A 1 100 ? 6.063 -3.553 -16.941 1.00 76.44 100 GLN A O 1
ATOM 848 N N . ARG A 1 101 ? 5.662 -5.764 -16.976 1.00 82.56 101 ARG A N 1
ATOM 849 C CA . ARG A 1 101 ? 4.525 -5.654 -16.070 1.00 82.56 101 ARG A CA 1
ATOM 850 C C . ARG A 1 101 ? 5.036 -5.450 -14.649 1.00 82.56 101 ARG A C 1
ATOM 852 O O . ARG A 1 101 ? 5.799 -6.293 -14.171 1.00 82.56 101 ARG A O 1
ATOM 859 N N . THR A 1 102 ? 4.599 -4.384 -13.996 1.00 87.50 102 THR A N 1
ATOM 860 C CA . THR A 1 102 ? 4.930 -4.087 -12.599 1.00 87.50 102 THR A CA 1
ATOM 861 C C . THR A 1 102 ? 3.692 -4.234 -11.725 1.00 87.50 102 THR A C 1
ATOM 863 O O . THR A 1 102 ? 2.551 -4.124 -12.189 1.00 87.50 102 THR A O 1
ATOM 866 N N . ILE A 1 103 ? 3.924 -4.560 -10.461 1.00 91.38 103 ILE A N 1
ATOM 867 C CA . ILE A 1 103 ? 2.905 -4.672 -9.428 1.00 91.38 103 ILE A CA 1
ATOM 868 C C . ILE A 1 103 ? 3.351 -3.804 -8.263 1.00 91.38 103 ILE A C 1
ATOM 870 O O . ILE A 1 103 ? 4.498 -3.914 -7.832 1.00 91.38 103 ILE A O 1
ATOM 874 N N . TYR A 1 104 ? 2.432 -2.991 -7.758 1.00 94.06 104 TYR A N 1
ATOM 875 C CA . TYR A 1 104 ? 2.584 -2.236 -6.519 1.00 94.06 104 TYR A CA 1
ATOM 876 C C . TYR A 1 104 ? 1.440 -2.646 -5.602 1.00 94.06 104 TYR A C 1
ATOM 878 O O . TYR A 1 104 ? 0.289 -2.650 -6.051 1.00 94.06 104 TYR A O 1
ATOM 886 N N . ALA A 1 105 ? 1.743 -3.040 -4.368 1.00 95.06 105 ALA A N 1
ATOM 887 C CA . ALA A 1 105 ? 0.754 -3.559 -3.437 1.00 95.06 105 ALA A CA 1
ATOM 888 C C . ALA A 1 105 ? 1.051 -3.166 -1.989 1.00 95.06 105 ALA A C 1
ATOM 890 O O . ALA A 1 105 ? 2.208 -3.032 -1.600 1.00 95.06 105 ALA A O 1
ATOM 891 N N . MET A 1 106 ? -0.004 -3.073 -1.185 1.00 96.38 106 MET A N 1
ATOM 892 C CA . MET A 1 106 ? 0.083 -3.062 0.275 1.00 96.38 106 MET A CA 1
ATOM 893 C C . MET A 1 106 ? -0.810 -4.157 0.840 1.00 96.38 106 MET A C 1
ATOM 895 O O . MET A 1 106 ? -1.917 -4.371 0.334 1.00 96.38 106 MET A O 1
ATOM 899 N N . HIS A 1 107 ? -0.356 -4.819 1.900 1.00 95.75 107 HIS A N 1
ATOM 900 C CA . HIS A 1 107 ? -1.122 -5.825 2.629 1.00 95.75 107 HIS A CA 1
ATOM 901 C C . HIS A 1 107 ? -1.272 -5.436 4.092 1.00 95.75 107 HIS A C 1
ATOM 903 O O . HIS A 1 107 ? -0.481 -4.685 4.652 1.00 95.75 107 HIS A O 1
ATOM 909 N N . TRP A 1 108 ? -2.323 -5.953 4.717 1.00 97.12 108 TRP A N 1
ATOM 910 C CA . TRP A 1 108 ? -2.539 -5.823 6.153 1.00 97.12 108 TRP A CA 1
ATOM 911 C C . TRP A 1 108 ? -3.471 -6.922 6.652 1.00 97.12 108 TRP A C 1
ATOM 913 O O . TRP A 1 108 ? -4.062 -7.698 5.884 1.00 97.12 108 TRP A O 1
ATOM 923 N N . LYS A 1 109 ? -3.628 -6.987 7.971 1.00 97.50 109 LYS A N 1
ATOM 924 C CA . LYS A 1 109 ? -4.630 -7.792 8.653 1.00 97.50 109 LYS A CA 1
ATOM 925 C C . LYS A 1 109 ? -5.616 -6.928 9.415 1.00 97.50 109 LYS A C 1
ATOM 927 O O . LYS A 1 109 ? -5.237 -6.004 10.121 1.00 97.50 109 LYS A O 1
ATOM 932 N N . PHE A 1 110 ? -6.880 -7.321 9.347 1.00 97.94 110 PHE A N 1
ATOM 933 C CA . PHE A 1 110 ? -7.947 -6.770 10.169 1.00 97.94 110 PHE A CA 1
ATOM 934 C C . PHE A 1 110 ? -8.890 -7.898 10.595 1.00 97.94 110 PHE A C 1
ATOM 936 O O . PHE A 1 110 ? -9.326 -8.693 9.753 1.00 97.94 110 PHE A O 1
ATOM 943 N N . ASN A 1 111 ? -9.175 -8.013 11.897 1.00 96.69 111 ASN A N 1
ATOM 944 C CA . ASN A 1 111 ? -9.970 -9.109 12.470 1.00 96.69 111 ASN A CA 1
ATOM 945 C C . ASN A 1 111 ? -9.514 -10.498 11.971 1.00 96.69 111 ASN A C 1
ATOM 947 O O . ASN A 1 111 ? -10.303 -11.275 11.424 1.00 96.69 111 ASN A O 1
ATOM 951 N N . ASP A 1 112 ? -8.204 -10.760 12.071 1.00 95.44 112 ASP A N 1
ATOM 952 C CA . ASP A 1 112 ? -7.497 -11.972 11.616 1.00 95.44 112 ASP A CA 1
ATOM 953 C C . ASP A 1 112 ? -7.584 -12.304 10.115 1.00 95.44 112 ASP A C 1
ATOM 955 O O . ASP A 1 112 ? -7.031 -13.311 9.655 1.00 95.44 112 ASP A O 1
ATOM 959 N N . LYS A 1 113 ? -8.226 -11.453 9.312 1.00 96.62 113 LYS A N 1
ATOM 960 C CA . LYS A 1 113 ? -8.344 -11.613 7.860 1.00 96.62 113 LYS A CA 1
ATOM 961 C C . LYS A 1 113 ? -7.298 -10.756 7.164 1.00 96.62 113 LYS A C 1
ATOM 963 O O . LYS A 1 113 ? -7.089 -9.611 7.541 1.00 96.62 113 LYS A O 1
ATOM 968 N N . SER A 1 114 ? -6.671 -11.314 6.135 1.00 96.00 114 SER A N 1
ATOM 969 C CA . SER A 1 114 ? -5.729 -10.588 5.285 1.00 96.00 114 SER A CA 1
ATOM 970 C C . SER A 1 114 ? -6.461 -9.824 4.186 1.00 96.00 114 SER A C 1
ATOM 972 O O . SER A 1 114 ? -7.360 -10.373 3.541 1.00 96.00 114 SER A O 1
ATOM 974 N N . TYR A 1 115 ? -6.035 -8.592 3.954 1.00 97.31 115 TYR A N 1
ATOM 975 C CA . TYR A 1 115 ? -6.522 -7.710 2.901 1.00 97.31 115 TYR A CA 1
ATOM 976 C C . TYR A 1 115 ? -5.344 -7.148 2.113 1.00 97.31 115 TYR A C 1
ATOM 978 O O . TYR A 1 115 ? -4.198 -7.242 2.558 1.00 97.31 115 TYR A O 1
ATOM 986 N N . ALA A 1 116 ? -5.635 -6.620 0.929 1.00 96.75 116 ALA A N 1
ATOM 987 C CA . ALA A 1 116 ? -4.648 -5.936 0.114 1.00 96.75 116 ALA A CA 1
ATOM 988 C C . ALA A 1 116 ? -5.288 -4.860 -0.761 1.00 96.75 116 ALA A C 1
ATOM 990 O O . ALA A 1 116 ? -6.459 -4.987 -1.145 1.00 96.75 116 ALA A O 1
ATOM 991 N N . VAL A 1 117 ? -4.479 -3.874 -1.133 1.00 97.19 117 VAL A N 1
ATOM 992 C CA . VAL A 1 117 ? -4.662 -3.064 -2.340 1.00 97.19 117 VAL A CA 1
ATOM 993 C C . VAL A 1 117 ? -3.515 -3.361 -3.290 1.00 97.19 117 VAL A C 1
ATOM 995 O O . VAL A 1 117 ? -2.392 -3.588 -2.840 1.00 97.19 117 VAL A O 1
ATOM 998 N N . ALA A 1 118 ? -3.782 -3.387 -4.591 1.00 95.50 118 ALA A N 1
ATOM 999 C CA . ALA A 1 118 ? -2.727 -3.504 -5.583 1.00 95.50 118 ALA A CA 1
ATOM 1000 C C . ALA A 1 118 ? -3.148 -2.960 -6.947 1.00 95.50 118 ALA A C 1
ATOM 1002 O O . ALA A 1 118 ? -4.329 -2.776 -7.245 1.00 95.50 118 ALA A O 1
ATOM 1003 N N . VAL A 1 119 ? -2.153 -2.696 -7.785 1.00 94.12 119 VAL A N 1
ATOM 1004 C CA . VAL A 1 119 ? -2.333 -2.324 -9.188 1.00 94.12 119 VAL A CA 1
ATOM 1005 C C . VAL A 1 119 ? -1.356 -3.108 -10.041 1.00 94.12 119 VAL A C 1
ATOM 1007 O O . VAL A 1 119 ? -0.192 -3.285 -9.682 1.00 94.12 119 VAL A O 1
ATOM 1010 N N . HIS A 1 120 ? -1.844 -3.589 -11.180 1.00 90.25 120 HIS A N 1
ATOM 1011 C CA . HIS A 1 120 ? -1.000 -4.162 -12.219 1.00 90.25 120 HIS A CA 1
ATOM 1012 C C . HIS A 1 120 ? -0.836 -3.141 -13.338 1.00 90.25 120 HIS A C 1
ATOM 1014 O O . HIS A 1 120 ? -1.816 -2.752 -13.982 1.00 90.25 120 HIS A O 1
ATOM 1020 N N . VAL A 1 121 ? 0.405 -2.748 -13.599 1.00 88.06 121 VAL A N 1
ATOM 1021 C CA . VAL A 1 121 ? 0.747 -1.874 -14.720 1.00 88.06 121 VAL A CA 1
ATOM 1022 C C . VAL A 1 121 ? 1.277 -2.743 -15.851 1.00 88.06 121 VAL A C 1
ATOM 1024 O O . VAL A 1 121 ? 2.164 -3.578 -15.662 1.00 88.06 121 VAL A O 1
ATOM 1027 N N . TYR A 1 122 ? 0.681 -2.611 -17.029 1.00 80.69 122 TYR A N 1
ATOM 1028 C CA . TYR A 1 122 ? 1.113 -3.256 -18.257 1.00 80.69 122 TYR A CA 1
ATOM 1029 C C . TYR A 1 122 ? 2.211 -2.461 -18.963 1.00 80.69 122 TYR A C 1
ATOM 1031 O O . TYR A 1 122 ? 2.654 -1.401 -18.528 1.00 80.69 122 TYR A O 1
ATOM 1039 N N . LYS A 1 123 ? 2.685 -3.038 -20.071 1.00 70.62 123 LYS A N 1
ATOM 1040 C CA . LYS A 1 123 ? 3.713 -2.447 -20.924 1.00 70.62 123 LYS A CA 1
ATOM 1041 C C . LYS A 1 123 ? 3.298 -1.018 -21.301 1.00 70.62 123 LYS A C 1
ATOM 1043 O O . LYS A 1 123 ? 2.164 -0.811 -21.719 1.00 70.62 123 LYS A O 1
ATOM 1048 N N . ASN A 1 124 ? 4.224 -0.068 -21.187 1.00 68.94 124 ASN A N 1
ATOM 1049 C CA . ASN A 1 124 ? 4.036 1.346 -21.545 1.00 68.94 124 ASN A CA 1
ATOM 1050 C C . ASN A 1 124 ? 3.101 2.151 -20.618 1.00 68.94 124 ASN A C 1
ATOM 1052 O O . ASN A 1 124 ? 2.606 3.197 -21.030 1.00 68.94 124 ASN A O 1
ATOM 1056 N N . GLY A 1 125 ? 2.858 1.693 -19.385 1.00 69.88 125 GLY A N 1
ATOM 1057 C CA . GLY A 1 125 ? 2.041 2.434 -18.416 1.00 69.88 125 GLY A CA 1
ATOM 1058 C C . GLY A 1 125 ? 0.533 2.221 -18.567 1.00 69.88 125 GLY A C 1
ATOM 1059 O O . GLY A 1 125 ? -0.241 2.859 -17.861 1.00 69.88 125 GLY A O 1
ATOM 1060 N N . GLU A 1 126 ? 0.094 1.319 -19.453 1.00 80.75 126 GLU A N 1
ATOM 1061 C CA . GLU A 1 126 ? -1.314 0.919 -19.512 1.00 80.75 126 GLU A CA 1
ATOM 1062 C C . GLU A 1 126 ? -1.717 0.260 -18.189 1.00 80.75 126 GLU A C 1
ATOM 1064 O O . GLU A 1 126 ? -1.178 -0.771 -17.796 1.00 80.75 126 GLU A O 1
ATOM 1069 N N . ILE A 1 127 ? -2.667 0.849 -17.475 1.00 80.25 127 ILE A N 1
ATOM 1070 C CA . ILE A 1 127 ? -3.116 0.336 -16.180 1.00 80.25 127 ILE A CA 1
ATOM 1071 C C . ILE A 1 127 ? -4.190 -0.723 -16.433 1.00 80.25 127 ILE A C 1
ATOM 1073 O O . ILE A 1 127 ? -5.166 -0.446 -17.127 1.00 80.25 127 ILE A O 1
ATOM 1077 N N . GLN A 1 128 ? -4.036 -1.928 -15.872 1.00 77.38 128 GLN A N 1
ATOM 1078 C CA . GLN A 1 128 ? -5.091 -2.944 -15.953 1.00 77.38 128 GLN A CA 1
ATOM 1079 C C . GLN A 1 128 ? -6.310 -2.508 -15.133 1.00 77.38 128 GLN A C 1
ATOM 1081 O O . GLN A 1 128 ? -7.388 -2.286 -15.675 1.00 77.38 128 GLN A O 1
ATOM 1086 N N . SER A 1 129 ? -6.112 -2.424 -13.820 1.00 87.12 129 SER A N 1
ATOM 1087 C CA . SER A 1 129 ? -7.019 -1.831 -12.846 1.00 87.12 129 SER A CA 1
ATOM 1088 C C . SER A 1 129 ? -6.303 -1.735 -11.498 1.00 87.12 129 SER A C 1
ATOM 1090 O O . SER A 1 129 ? -5.374 -2.502 -11.213 1.00 87.12 129 SER A O 1
ATOM 1092 N N . PHE A 1 130 ? -6.723 -0.771 -10.681 1.00 95.44 130 PHE A N 1
ATOM 1093 C CA . PHE A 1 130 ? -6.458 -0.775 -9.246 1.00 95.44 130 PHE A CA 1
ATOM 1094 C C . PHE A 1 130 ? -7.518 -1.642 -8.581 1.00 95.44 130 PHE A C 1
ATOM 1096 O O . PHE A 1 130 ? -8.690 -1.561 -8.945 1.00 95.44 130 PHE A O 1
ATOM 1103 N N . PHE A 1 131 ? -7.132 -2.449 -7.600 1.00 96.12 131 PHE A N 1
ATOM 1104 C CA . PHE A 1 131 ? -8.065 -3.327 -6.914 1.00 96.12 131 PHE A CA 1
ATOM 1105 C C . PHE A 1 131 ? -7.784 -3.428 -5.419 1.00 96.12 131 PHE A C 1
ATOM 1107 O O . PHE A 1 131 ? -6.644 -3.323 -4.971 1.00 96.12 131 PHE A O 1
ATOM 1114 N N . ALA A 1 132 ? -8.841 -3.668 -4.647 1.00 97.44 132 ALA A N 1
ATOM 1115 C CA . ALA A 1 132 ? -8.771 -3.899 -3.210 1.00 97.44 132 ALA A CA 1
ATOM 1116 C C . ALA A 1 132 ? -9.689 -5.039 -2.786 1.00 97.44 132 ALA A C 1
ATOM 1118 O O . ALA A 1 132 ? -10.701 -5.325 -3.434 1.00 97.44 132 ALA A O 1
ATOM 1119 N N . GLY A 1 133 ? -9.347 -5.703 -1.686 1.00 97.00 133 GLY A N 1
ATOM 1120 C CA . GLY A 1 133 ? -10.228 -6.700 -1.097 1.00 97.00 133 GLY A CA 1
ATOM 1121 C C . GLY A 1 133 ? -9.527 -7.720 -0.221 1.00 97.00 133 GLY A C 1
ATOM 1122 O O . GLY A 1 133 ? -8.395 -7.539 0.225 1.00 97.00 133 GLY A O 1
ATOM 1123 N N . ARG A 1 134 ? -10.245 -8.810 0.060 1.00 96.62 134 ARG A N 1
ATOM 1124 C CA . ARG A 1 134 ? -9.801 -9.849 0.991 1.00 96.62 134 ARG A CA 1
ATOM 1125 C C . ARG A 1 134 ? -8.942 -10.889 0.283 1.00 96.62 134 ARG A C 1
ATOM 1127 O O . ARG A 1 134 ? -9.401 -11.555 -0.649 1.00 96.62 134 ARG A O 1
ATOM 1134 N N . THR A 1 135 ? -7.757 -11.130 0.824 1.00 89.94 135 THR A N 1
ATOM 1135 C CA . THR A 1 135 ? -6.834 -12.171 0.368 1.00 89.94 135 THR A CA 1
ATOM 1136 C C . THR A 1 135 ? -7.255 -13.529 0.940 1.00 89.94 135 THR A C 1
ATOM 1138 O O . THR A 1 135 ? -7.296 -13.726 2.157 1.00 89.94 135 THR A O 1
ATOM 1141 N N . ILE A 1 136 ? -7.591 -14.489 0.070 1.00 85.06 136 ILE A N 1
ATOM 1142 C CA . ILE A 1 136 ? -7.959 -15.866 0.447 1.00 85.06 136 ILE A CA 1
ATOM 1143 C C . ILE A 1 136 ? -7.155 -16.846 -0.419 1.00 85.06 136 ILE A C 1
ATOM 1145 O O . ILE A 1 136 ? -7.510 -17.148 -1.556 1.00 85.06 136 ILE A O 1
ATOM 1149 N N . GLY A 1 137 ? -6.044 -17.359 0.115 1.00 78.00 137 GLY A N 1
ATOM 1150 C CA . GLY A 1 137 ? -5.147 -18.231 -0.649 1.00 78.00 137 GLY A CA 1
ATOM 1151 C C . GLY A 1 137 ? -4.613 -17.533 -1.906 1.00 78.00 137 GLY A C 1
ATOM 1152 O O . GLY A 1 137 ? -4.195 -16.384 -1.841 1.00 78.00 137 GLY A O 1
ATOM 1153 N N . ARG A 1 138 ? -4.635 -18.225 -3.053 1.00 62.38 138 ARG A N 1
ATOM 1154 C CA . ARG A 1 138 ? -4.176 -17.675 -4.346 1.00 62.38 138 ARG A CA 1
ATOM 1155 C C . ARG A 1 138 ? -5.239 -16.836 -5.071 1.00 62.38 138 ARG A C 1
ATOM 1157 O O . ARG A 1 138 ? -4.923 -16.183 -6.056 1.00 62.38 138 ARG A O 1
ATOM 1164 N N . TRP A 1 139 ? -6.487 -16.882 -4.607 1.00 65.88 139 TRP A N 1
ATOM 1165 C CA . TRP A 1 139 ? -7.643 -16.287 -5.274 1.00 65.88 139 TRP A CA 1
ATOM 1166 C C . TRP A 1 139 ? -8.431 -15.473 -4.243 1.00 65.88 139 TRP A C 1
ATOM 1168 O O . TRP A 1 139 ? -9.337 -15.981 -3.585 1.00 65.88 139 TRP A O 1
ATOM 1178 N N . GLY A 1 140 ? -8.027 -14.219 -4.039 1.00 79.25 140 GLY A N 1
ATOM 1179 C CA . GLY A 1 140 ? -8.768 -13.285 -3.191 1.00 79.25 140 GLY A CA 1
ATOM 1180 C C . GLY A 1 140 ? -10.049 -12.784 -3.860 1.00 79.25 140 GLY A C 1
ATOM 1181 O O . GLY A 1 140 ? -10.232 -12.911 -5.072 1.00 79.25 140 GLY A O 1
ATOM 1182 N N . LYS A 1 141 ? -10.947 -12.210 -3.055 1.00 91.50 141 LYS A N 1
ATOM 1183 C CA . LYS A 1 141 ? -12.119 -11.486 -3.559 1.00 91.50 141 LYS A CA 1
ATOM 1184 C C . LYS A 1 141 ? -11.738 -10.015 -3.667 1.00 91.50 141 LYS A C 1
ATOM 1186 O O . LYS A 1 141 ? -11.780 -9.308 -2.661 1.00 91.50 141 LYS A O 1
ATOM 1191 N N . TYR A 1 142 ? -11.344 -9.611 -4.868 1.00 93.88 142 TYR A N 1
ATOM 1192 C CA . TYR A 1 142 ? -10.928 -8.251 -5.188 1.00 93.88 142 TYR A CA 1
ATOM 1193 C C . TYR A 1 142 ? -11.987 -7.541 -6.024 1.00 93.88 142 TYR A C 1
ATOM 1195 O O . TYR A 1 142 ? -12.736 -8.177 -6.768 1.00 93.88 142 TYR A O 1
ATOM 1203 N N . TYR A 1 143 ? -12.030 -6.226 -5.881 1.00 95.88 143 TYR A N 1
ATOM 1204 C CA . TYR A 1 143 ? -12.923 -5.333 -6.601 1.00 95.88 143 TYR A CA 1
ATOM 1205 C C . TYR A 1 143 ? -12.107 -4.186 -7.170 1.00 95.88 143 TYR A C 1
ATOM 1207 O O . TYR A 1 143 ? -11.140 -3.767 -6.531 1.00 95.88 143 TYR A O 1
ATOM 1215 N N . ASP A 1 144 ? -12.517 -3.677 -8.328 1.00 96.56 144 ASP A N 1
ATOM 1216 C CA . ASP A 1 144 ? -11.899 -2.488 -8.897 1.00 96.56 144 ASP A CA 1
ATOM 1217 C C . ASP A 1 144 ? -12.150 -1.279 -7.988 1.00 96.56 144 ASP A C 1
ATOM 1219 O O . ASP A 1 144 ? -13.251 -1.085 -7.460 1.00 96.56 144 ASP A O 1
ATOM 1223 N N . ILE A 1 145 ? -11.107 -0.481 -7.801 1.00 97.38 145 ILE A N 1
ATOM 1224 C CA . ILE A 1 145 ? -11.120 0.742 -7.003 1.00 97.38 145 ILE A CA 1
ATOM 1225 C C . ILE A 1 145 ? -10.464 1.887 -7.776 1.00 97.38 145 ILE A C 1
ATOM 1227 O O . ILE A 1 145 ? -9.931 1.698 -8.870 1.00 97.38 145 ILE A O 1
ATOM 1231 N N . ASN A 1 146 ? -10.489 3.082 -7.193 1.00 96.94 146 ASN A N 1
ATOM 1232 C CA . ASN A 1 146 ? -9.777 4.223 -7.750 1.00 96.94 146 ASN A CA 1
ATOM 1233 C C . ASN A 1 146 ? -8.317 4.226 -7.288 1.00 96.94 146 ASN A C 1
ATOM 1235 O O . ASN A 1 146 ? -7.984 3.765 -6.195 1.00 96.94 146 ASN A O 1
ATOM 1239 N N . GLY A 1 147 ? -7.460 4.806 -8.116 1.00 96.19 147 GLY A N 1
ATOM 1240 C CA . GLY A 1 147 ? -6.065 5.049 -7.797 1.00 96.19 147 GLY A CA 1
ATOM 1241 C C . GLY A 1 147 ? -5.416 5.951 -8.837 1.00 96.19 147 GLY A C 1
ATOM 1242 O O . GLY A 1 147 ? -6.032 6.299 -9.849 1.00 96.19 147 GLY A O 1
ATOM 1243 N N . SER A 1 148 ? -4.183 6.356 -8.571 1.00 95.69 148 SER A N 1
ATOM 1244 C CA . SER A 1 148 ? -3.434 7.275 -9.425 1.00 95.69 148 SER A CA 1
ATOM 1245 C C . SER A 1 148 ? -1.931 7.071 -9.292 1.00 95.69 148 SER A C 1
ATOM 1247 O O . SER A 1 148 ? -1.450 6.523 -8.302 1.00 95.69 148 SER A O 1
ATOM 1249 N N . PHE A 1 149 ? -1.203 7.557 -10.293 1.00 94.31 149 PHE A N 1
ATOM 1250 C CA . PHE A 1 149 ? 0.250 7.671 -10.275 1.00 94.31 149 PHE A CA 1
ATOM 1251 C C . PHE A 1 149 ? 0.622 9.150 -10.308 1.00 94.31 149 PHE A C 1
ATOM 1253 O O . PHE A 1 149 ? 0.137 9.886 -11.168 1.00 94.31 149 PHE A O 1
ATOM 1260 N N . ASP A 1 150 ? 1.491 9.561 -9.399 1.00 94.62 150 ASP A N 1
ATOM 1261 C CA . ASP A 1 150 ? 2.157 10.856 -9.410 1.00 94.62 150 ASP A CA 1
ATOM 1262 C C . ASP A 1 150 ? 3.646 10.606 -9.662 1.00 94.62 150 ASP A C 1
ATOM 1264 O O . ASP A 1 150 ? 4.416 10.293 -8.755 1.00 94.62 150 ASP A O 1
ATOM 1268 N N . ILE A 1 151 ? 4.023 10.670 -10.939 1.00 92.38 151 ILE A N 1
ATOM 1269 C CA . ILE A 1 151 ? 5.383 10.375 -11.401 1.00 92.38 151 ILE A CA 1
ATOM 1270 C C . ILE A 1 151 ? 6.380 11.416 -10.885 1.00 92.38 151 ILE A C 1
ATOM 1272 O O . ILE A 1 151 ? 7.516 11.072 -10.585 1.00 92.38 151 ILE A O 1
ATOM 1276 N N . GLU A 1 152 ? 5.963 12.678 -10.752 1.00 94.00 152 GLU A N 1
ATOM 1277 C CA . GLU A 1 152 ? 6.850 13.756 -10.301 1.00 94.00 152 GLU A CA 1
ATOM 1278 C C . GLU A 1 152 ? 7.272 13.559 -8.842 1.00 94.00 152 GLU A C 1
ATOM 1280 O O . GLU A 1 152 ? 8.415 13.847 -8.487 1.00 94.00 152 GLU A O 1
ATOM 1285 N N . ASN A 1 153 ? 6.368 13.024 -8.017 1.00 94.75 153 ASN A N 1
ATOM 1286 C CA . ASN A 1 153 ? 6.608 12.765 -6.597 1.00 94.75 153 ASN A CA 1
ATOM 1287 C C . ASN A 1 153 ? 6.894 11.291 -6.270 1.00 94.75 153 ASN A C 1
ATOM 1289 O O . ASN A 1 153 ? 7.016 10.950 -5.097 1.00 94.75 153 ASN A O 1
ATOM 1293 N N . ASN A 1 154 ? 7.011 10.430 -7.283 1.00 95.75 154 ASN A N 1
ATOM 1294 C CA . ASN A 1 154 ? 7.216 8.986 -7.160 1.00 95.75 154 ASN A CA 1
ATOM 1295 C C . ASN A 1 154 ? 6.154 8.234 -6.340 1.00 95.75 154 ASN A C 1
ATOM 1297 O O . ASN A 1 154 ? 6.469 7.298 -5.606 1.00 95.75 154 ASN A O 1
ATOM 1301 N N . ILE A 1 155 ? 4.888 8.625 -6.465 1.00 96.12 155 ILE A N 1
ATOM 1302 C CA . ILE A 1 155 ? 3.797 8.123 -5.627 1.00 96.12 155 ILE A CA 1
ATOM 1303 C C . ILE A 1 155 ? 2.814 7.263 -6.427 1.00 96.12 155 ILE A C 1
ATOM 1305 O O . ILE A 1 155 ? 2.371 7.623 -7.520 1.00 96.12 155 ILE A O 1
ATOM 1309 N N . VAL A 1 156 ? 2.411 6.143 -5.829 1.00 96.69 156 VAL A N 1
ATOM 1310 C CA . VAL A 1 156 ? 1.244 5.350 -6.230 1.00 96.69 156 VAL A CA 1
ATOM 1311 C C . VAL A 1 156 ? 0.189 5.460 -5.136 1.00 96.69 156 VAL A C 1
ATOM 1313 O O . VAL A 1 156 ? 0.457 5.119 -3.984 1.00 96.69 156 VAL A O 1
ATOM 1316 N N . SER A 1 157 ? -1.013 5.909 -5.488 1.00 97.31 157 SER A N 1
ATOM 1317 C CA . SER A 1 157 ? -2.112 6.097 -4.535 1.00 97.31 157 SER A CA 1
ATOM 1318 C C . SER A 1 157 ? -3.304 5.205 -4.854 1.00 97.31 157 SER A C 1
ATOM 1320 O O . SER A 1 157 ? -3.646 4.989 -6.018 1.00 97.31 157 SER A O 1
ATOM 1322 N N . PHE A 1 158 ? -3.976 4.742 -3.805 1.00 98.12 158 PHE A N 1
ATOM 1323 C CA . PHE A 1 158 ? -5.168 3.902 -3.862 1.00 98.12 158 PHE A CA 1
ATOM 1324 C C . PHE A 1 158 ? -6.270 4.509 -2.995 1.00 98.12 158 PHE A C 1
ATOM 1326 O O . PHE A 1 158 ? -5.995 5.067 -1.932 1.00 98.12 158 PHE A O 1
ATOM 1333 N N . VAL A 1 159 ? -7.524 4.346 -3.416 1.00 97.88 159 VAL A N 1
ATOM 1334 C CA . VAL A 1 159 ? -8.706 4.748 -2.644 1.00 97.88 159 VAL A CA 1
ATOM 1335 C C . VAL A 1 159 ? -9.667 3.572 -2.578 1.00 97.88 159 VAL A C 1
ATOM 1337 O O . VAL A 1 159 ? -10.321 3.259 -3.574 1.00 97.88 159 VAL A O 1
ATOM 1340 N N . ALA A 1 160 ? -9.770 2.922 -1.419 1.00 98.19 160 ALA A N 1
ATOM 1341 C CA . ALA A 1 160 ? -10.676 1.793 -1.231 1.00 98.19 160 ALA A CA 1
ATOM 1342 C C . ALA A 1 160 ? -11.824 2.163 -0.281 1.00 98.19 160 ALA A C 1
ATOM 1344 O O . ALA A 1 160 ? -11.566 2.592 0.846 1.00 98.19 160 ALA A O 1
ATOM 1345 N N . PRO A 1 161 ? -13.086 1.921 -0.671 1.00 98.31 161 PRO A N 1
ATOM 1346 C CA . PRO A 1 161 ? -14.192 1.944 0.275 1.00 98.31 161 PRO A CA 1
ATOM 1347 C C . PRO A 1 161 ? -13.958 0.935 1.404 1.00 98.31 161 PRO A C 1
ATOM 1349 O O . PRO A 1 161 ? -13.685 -0.244 1.141 1.00 98.31 161 PRO A O 1
ATOM 1352 N N . LYS A 1 162 ? -14.122 1.367 2.659 1.00 98.38 162 LYS A N 1
ATOM 1353 C CA . LYS A 1 162 ? -13.942 0.534 3.864 1.00 98.38 162 LYS A CA 1
ATOM 1354 C C . LYS A 1 162 ? -14.781 -0.741 3.808 1.00 98.38 162 LYS A C 1
ATOM 1356 O O . LYS A 1 162 ? -14.307 -1.821 4.164 1.00 98.38 162 LYS A O 1
ATOM 1361 N N . SER A 1 163 ? -15.981 -0.654 3.237 1.00 98.06 163 SER A N 1
ATOM 1362 C CA . SER A 1 163 ? -16.891 -1.786 3.020 1.00 98.06 163 SER A CA 1
ATOM 1363 C C . SER A 1 163 ? -16.290 -2.946 2.206 1.00 98.06 163 SER A C 1
ATOM 1365 O O . SER A 1 163 ? -16.693 -4.099 2.386 1.00 98.06 163 SER A O 1
ATOM 1367 N N . LEU A 1 164 ? -15.294 -2.691 1.349 1.00 97.56 164 LEU A N 1
ATOM 1368 C CA . LEU A 1 164 ? -14.611 -3.722 0.552 1.00 97.56 164 LEU A CA 1
ATOM 1369 C C . LEU A 1 164 ? -13.461 -4.402 1.307 1.00 97.56 164 LEU A C 1
ATOM 1371 O O . LEU A 1 164 ? -13.037 -5.499 0.933 1.00 97.56 164 LEU A O 1
ATOM 1375 N N . ILE A 1 165 ? -12.985 -3.781 2.385 1.00 97.50 165 ILE A N 1
ATOM 1376 C CA . ILE A 1 165 ? -11.789 -4.178 3.140 1.00 97.50 165 ILE A CA 1
ATOM 1377 C C . ILE A 1 165 ? -12.104 -4.576 4.586 1.00 97.50 165 ILE A C 1
ATOM 1379 O O . ILE A 1 165 ? -11.281 -4.457 5.489 1.00 97.50 165 ILE A O 1
ATOM 1383 N N . GLY A 1 166 ? -13.307 -5.106 4.799 1.00 96.44 166 GLY A N 1
ATOM 1384 C CA . GLY A 1 166 ? -13.736 -5.624 6.096 1.00 96.44 166 GLY A CA 1
ATOM 1385 C C . GLY A 1 166 ? -14.519 -4.634 6.946 1.00 96.44 166 GLY A C 1
ATOM 1386 O O . GLY A 1 166 ? -14.953 -5.037 8.019 1.00 96.44 166 GLY A O 1
ATOM 1387 N N . ASN A 1 167 ? -14.747 -3.422 6.436 1.00 98.12 167 ASN A N 1
ATOM 1388 C CA . ASN A 1 167 ? -15.495 -2.349 7.080 1.00 98.12 167 ASN A CA 1
ATOM 1389 C C . ASN A 1 167 ? -14.958 -1.997 8.478 1.00 98.12 167 ASN A C 1
ATOM 1391 O O . ASN A 1 167 ? -15.686 -2.181 9.453 1.00 98.12 167 ASN A O 1
ATOM 1395 N N . PRO A 1 168 ? -13.678 -1.591 8.586 1.00 98.00 168 PRO A N 1
ATOM 1396 C CA . PRO A 1 168 ? -13.140 -1.108 9.850 1.00 98.00 168 PRO A CA 1
ATOM 1397 C C . PRO A 1 168 ? -13.837 0.185 10.290 1.00 98.00 168 PRO A C 1
ATOM 1399 O O . PRO A 1 168 ? -14.157 1.028 9.453 1.00 98.00 168 PRO A O 1
ATOM 1402 N N . GLU A 1 169 ? -14.025 0.330 11.594 1.00 98.00 169 GLU A N 1
ATOM 1403 C CA . GLU A 1 169 ? -14.671 1.467 12.254 1.00 98.00 169 GLU A CA 1
ATOM 1404 C C . GLU A 1 169 ? -13.640 2.290 13.056 1.00 98.00 169 GLU A C 1
ATOM 1406 O O . GLU A 1 169 ? -12.561 1.781 13.375 1.00 98.00 169 GLU A O 1
ATOM 1411 N N . PRO A 1 170 ? -13.943 3.546 13.439 1.00 97.69 170 PRO A N 1
ATOM 1412 C CA . PRO A 1 170 ? -13.065 4.346 14.292 1.00 97.69 170 PRO A CA 1
ATOM 1413 C C . PRO A 1 170 ? -12.559 3.592 15.531 1.00 97.69 170 PRO A C 1
ATOM 1415 O O . PRO A 1 170 ? -13.340 3.063 16.325 1.00 97.69 170 PRO A O 1
ATOM 1418 N N . GLY A 1 171 ? -11.240 3.592 15.725 1.00 96.69 171 GLY A N 1
ATOM 1419 C CA . GLY A 1 171 ? -10.551 2.897 16.814 1.00 96.69 171 GLY A CA 1
ATOM 1420 C C . GLY A 1 171 ? -10.153 1.451 16.507 1.00 96.69 171 GLY A C 1
ATOM 1421 O O . GLY A 1 171 ? -9.394 0.868 17.285 1.00 96.69 171 GLY A O 1
ATOM 1422 N N . ASP A 1 172 ? -10.605 0.880 15.388 1.00 97.81 172 ASP A N 1
ATOM 1423 C CA . ASP A 1 172 ? -10.099 -0.403 14.907 1.00 97.81 172 ASP A CA 1
ATOM 1424 C C . ASP A 1 172 ? -8.630 -0.302 14.481 1.00 97.81 172 ASP A C 1
ATOM 1426 O O . ASP A 1 172 ? -8.138 0.757 14.088 1.00 97.81 172 ASP A O 1
ATOM 1430 N N . ILE A 1 173 ? -7.929 -1.438 14.547 1.00 97.25 173 ILE A N 1
ATOM 1431 C CA . ILE A 1 173 ? -6.492 -1.518 14.281 1.00 97.25 173 ILE A CA 1
ATOM 1432 C C . ILE A 1 173 ? -6.232 -2.431 13.081 1.00 97.25 173 ILE A C 1
ATOM 1434 O O . ILE A 1 173 ? -6.616 -3.607 13.071 1.00 97.25 173 ILE A O 1
ATOM 1438 N N . LEU A 1 174 ? -5.542 -1.895 12.077 1.00 97.44 174 LEU A N 1
ATOM 1439 C CA . LEU A 1 174 ? -4.942 -2.664 10.995 1.00 97.44 174 LEU A CA 1
ATOM 1440 C C . LEU A 1 174 ? -3.541 -3.078 11.430 1.00 97.44 174 LEU A C 1
ATOM 1442 O O . LEU A 1 174 ? -2.738 -2.245 11.831 1.00 97.44 174 LEU A O 1
ATOM 1446 N N . THR A 1 175 ? -3.252 -4.369 11.343 1.00 96.44 175 THR A N 1
ATOM 1447 C CA . THR A 1 175 ? -2.005 -4.950 11.854 1.00 96.44 175 THR A CA 1
ATOM 1448 C C . THR A 1 175 ? -1.216 -5.625 10.751 1.00 96.44 175 THR A C 1
ATOM 1450 O O . THR A 1 175 ? -1.780 -5.969 9.709 1.00 96.44 175 THR A O 1
ATOM 1453 N N . LYS A 1 176 ? 0.071 -5.899 10.992 1.00 94.50 176 LYS A N 1
ATOM 1454 C CA . LYS A 1 176 ? 0.950 -6.577 10.013 1.00 94.50 176 LYS A CA 1
ATOM 1455 C C . LYS A 1 176 ? 0.896 -5.894 8.649 1.00 94.50 176 LYS A C 1
ATOM 1457 O O . LYS A 1 176 ? 0.678 -6.556 7.632 1.00 94.50 176 LYS A O 1
ATOM 1462 N N . THR A 1 177 ? 0.980 -4.573 8.675 1.00 94.56 177 THR A N 1
ATOM 1463 C CA . THR A 1 177 ? 1.006 -3.746 7.480 1.00 94.56 177 THR A CA 1
ATOM 1464 C C . THR A 1 177 ? 2.300 -4.047 6.731 1.00 94.56 177 THR A C 1
ATOM 1466 O O . THR A 1 177 ? 3.347 -4.219 7.347 1.00 94.56 177 THR A O 1
ATOM 1469 N N . ASP A 1 178 ? 2.238 -4.206 5.417 1.00 93.75 178 ASP A N 1
ATOM 1470 C CA . ASP A 1 178 ? 3.424 -4.326 4.575 1.00 93.75 178 ASP A CA 1
ATOM 1471 C C . ASP A 1 178 ? 3.176 -3.703 3.202 1.00 93.75 178 ASP A C 1
ATOM 1473 O O . ASP A 1 178 ? 2.029 -3.513 2.782 1.00 93.75 178 ASP A O 1
ATOM 1477 N N . ALA A 1 179 ? 4.265 -3.373 2.515 1.00 92.94 179 ALA A N 1
ATOM 1478 C CA . ALA A 1 179 ? 4.247 -2.897 1.143 1.00 92.94 179 ALA A CA 1
ATOM 1479 C C . ALA A 1 179 ? 5.209 -3.723 0.297 1.00 92.94 179 ALA A C 1
ATOM 1481 O O . ALA A 1 179 ? 6.275 -4.144 0.749 1.00 92.94 179 ALA A O 1
ATOM 1482 N N . TRP A 1 180 ? 4.809 -3.982 -0.941 1.00 88.94 180 TRP A N 1
ATOM 1483 C CA . TRP A 1 180 ? 5.508 -4.892 -1.827 1.00 88.94 180 TRP A CA 1
ATOM 1484 C C . TRP A 1 180 ? 5.459 -4.421 -3.277 1.00 88.94 180 TRP A C 1
ATOM 1486 O O . TRP A 1 180 ? 4.405 -4.006 -3.773 1.00 88.94 180 TRP A O 1
ATOM 1496 N N . THR A 1 181 ? 6.577 -4.579 -3.990 1.00 89.19 181 THR A N 1
ATOM 1497 C CA . THR A 1 181 ? 6.627 -4.411 -5.444 1.00 89.19 181 THR A CA 1
ATOM 1498 C C . THR A 1 181 ? 7.144 -5.656 -6.155 1.00 89.19 181 THR A C 1
ATOM 1500 O O . THR A 1 181 ? 7.996 -6.414 -5.674 1.00 89.19 181 THR A O 1
ATOM 1503 N N . GLY A 1 182 ? 6.622 -5.890 -7.356 1.00 84.62 182 GLY A N 1
ATOM 1504 C CA . GLY A 1 182 ? 6.942 -7.083 -8.126 1.00 84.62 182 GLY A CA 1
ATOM 1505 C C . GLY A 1 182 ? 6.987 -6.862 -9.624 1.00 84.62 182 GLY A C 1
ATOM 1506 O O . GLY A 1 182 ? 6.274 -6.034 -10.184 1.00 84.62 182 GLY A O 1
ATOM 1507 N N . LEU A 1 183 ? 7.828 -7.649 -10.286 1.00 80.06 183 LEU A N 1
ATOM 1508 C CA . LEU A 1 183 ? 7.846 -7.779 -11.733 1.00 80.06 183 LEU A CA 1
ATOM 1509 C C . LEU A 1 183 ? 7.103 -9.033 -12.129 1.00 80.06 183 LEU A C 1
ATOM 1511 O O . LEU A 1 183 ? 7.363 -10.126 -11.620 1.00 80.06 183 LEU A O 1
ATOM 1515 N N . ARG A 1 184 ? 6.232 -8.898 -13.118 1.00 73.94 184 ARG A N 1
ATOM 1516 C CA . ARG A 1 184 ? 5.574 -10.038 -13.733 1.00 73.94 184 ARG A CA 1
ATOM 1517 C C . ARG A 1 184 ? 6.152 -10.278 -15.115 1.00 73.94 184 ARG A C 1
ATOM 1519 O O . ARG A 1 184 ? 5.918 -9.530 -16.065 1.00 73.94 184 ARG A O 1
ATOM 1526 N N . PHE A 1 185 ? 6.887 -11.375 -15.235 1.00 67.38 185 PHE A N 1
ATOM 1527 C CA . PHE A 1 185 ? 7.422 -11.829 -16.507 1.00 67.38 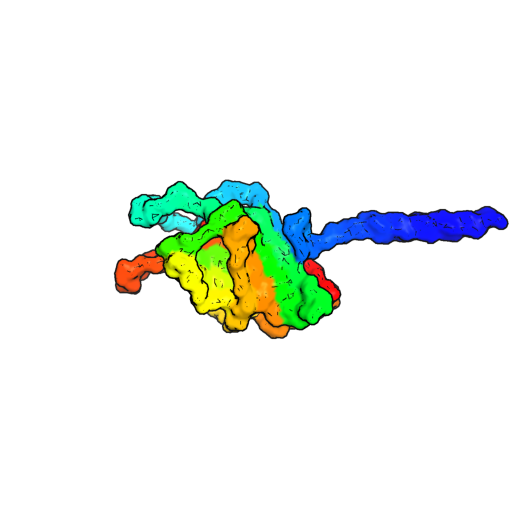185 PHE A CA 1
ATOM 1528 C C . PHE A 1 185 ? 6.358 -12.658 -17.214 1.00 67.38 185 PHE A C 1
ATOM 1530 O O . PHE A 1 185 ? 5.944 -13.717 -16.737 1.00 67.38 185 PHE A O 1
ATOM 1537 N N . ILE A 1 186 ? 5.915 -12.174 -18.370 1.00 58.28 186 ILE A N 1
ATOM 1538 C CA . ILE A 1 186 ? 5.117 -12.965 -19.301 1.00 58.28 186 ILE A CA 1
ATOM 1539 C C . ILE A 1 186 ? 5.984 -13.216 -20.517 1.00 58.28 186 ILE A C 1
ATOM 1541 O O . ILE A 1 186 ? 6.237 -12.312 -21.312 1.00 58.28 186 ILE A O 1
ATOM 1545 N N . PHE A 1 187 ? 6.473 -14.446 -20.626 1.00 54.19 187 PHE A N 1
ATOM 1546 C CA . PHE A 1 187 ? 7.144 -14.904 -21.828 1.00 54.19 187 PHE A CA 1
ATOM 1547 C C . PHE A 1 187 ? 6.067 -15.247 -22.855 1.00 54.19 187 PHE A C 1
ATOM 1549 O O . PHE A 1 187 ? 5.264 -16.155 -22.648 1.00 54.19 187 PHE A O 1
ATOM 1556 N N . GLU A 1 188 ? 6.022 -14.477 -23.936 1.00 45.31 188 GLU A N 1
ATOM 1557 C CA . GLU A 1 188 ? 5.213 -14.799 -25.106 1.00 45.31 188 GLU A CA 1
ATOM 1558 C C . GLU A 1 188 ? 6.065 -15.597 -26.110 1.00 45.31 188 GLU A C 1
ATOM 1560 O O . GLU A 1 188 ? 7.225 -15.238 -26.330 1.00 45.31 188 GLU A O 1
ATOM 1565 N N . PRO A 1 189 ? 5.529 -16.664 -26.733 1.00 45.81 189 PRO A N 1
ATOM 1566 C CA . PRO A 1 189 ? 4.171 -17.186 -26.576 1.00 45.81 189 PRO A CA 1
ATOM 1567 C C . PRO A 1 189 ? 3.962 -17.925 -25.241 1.00 45.81 189 PRO A C 1
ATOM 1569 O O . PRO A 1 189 ? 4.842 -18.639 -24.760 1.00 45.81 189 PRO A O 1
ATOM 1572 N N . ALA A 1 190 ? 2.747 -17.813 -24.687 1.00 47.25 190 ALA A N 1
ATOM 1573 C CA . ALA A 1 190 ? 2.306 -18.424 -23.421 1.00 47.25 190 ALA A CA 1
ATOM 1574 C C . ALA A 1 190 ? 2.363 -19.972 -23.384 1.00 47.25 190 ALA A C 1
ATOM 1576 O O . ALA A 1 190 ? 1.950 -20.596 -22.409 1.00 47.25 190 ALA A O 1
ATOM 1577 N N . THR A 1 191 ? 2.866 -20.604 -24.447 1.00 41.62 191 THR A N 1
ATOM 1578 C CA . THR A 1 191 ? 3.097 -22.049 -24.567 1.00 41.62 191 THR A CA 1
ATOM 1579 C C . THR A 1 191 ? 4.313 -22.527 -23.778 1.00 41.62 191 THR A C 1
ATOM 1581 O O . THR A 1 191 ? 4.471 -23.728 -23.575 1.00 41.62 191 THR A O 1
ATOM 1584 N N . ILE A 1 192 ? 5.181 -21.615 -23.334 1.00 47.12 192 ILE A N 1
ATOM 1585 C CA . ILE A 1 192 ? 6.282 -21.929 -22.425 1.00 47.12 192 ILE A CA 1
ATOM 1586 C C . ILE A 1 192 ? 5.830 -21.542 -21.005 1.00 47.12 192 ILE A C 1
ATOM 1588 O O . ILE A 1 192 ? 5.630 -20.355 -20.743 1.00 47.12 192 ILE A O 1
ATOM 1592 N N . PRO A 1 193 ? 5.678 -22.493 -20.063 1.00 46.12 193 PRO A N 1
ATOM 1593 C CA . PRO A 1 193 ? 5.192 -22.240 -18.704 1.00 46.12 193 PRO A CA 1
ATOM 1594 C C . PRO A 1 193 ? 6.294 -21.625 -17.823 1.00 46.12 193 PRO A C 1
ATOM 1596 O O . PRO A 1 193 ? 6.574 -22.098 -16.727 1.00 46.12 193 PRO A O 1
ATOM 1599 N N . LEU A 1 194 ? 6.962 -20.587 -18.323 1.00 47.28 194 LEU A N 1
ATOM 1600 C CA . LEU A 1 194 ? 7.967 -19.810 -17.597 1.00 47.28 194 LEU A CA 1
ATOM 1601 C C . LEU A 1 194 ? 7.407 -18.467 -17.107 1.00 47.28 194 LEU A C 1
ATOM 1603 O O . LEU A 1 194 ? 8.168 -17.616 -16.662 1.00 47.28 194 LEU A O 1
ATOM 1607 N N . GLY A 1 195 ? 6.087 -18.262 -17.170 1.00 51.00 195 GLY A N 1
ATOM 1608 C CA . GLY A 1 195 ? 5.445 -17.104 -16.553 1.00 51.00 195 GLY A CA 1
ATOM 1609 C C . GLY A 1 195 ? 5.620 -17.128 -15.033 1.00 51.00 195 GLY A C 1
ATOM 1610 O O . GLY A 1 195 ? 5.348 -18.143 -14.391 1.00 51.00 195 GLY A O 1
ATOM 1611 N N . GLY A 1 196 ? 6.071 -16.014 -14.462 1.00 60.50 196 GLY A N 1
ATOM 1612 C CA . GLY A 1 196 ? 6.354 -15.902 -13.035 1.00 60.50 196 GLY A CA 1
ATOM 1613 C C . GLY A 1 196 ? 6.258 -14.464 -12.544 1.00 60.50 196 GLY A C 1
ATOM 1614 O O . GLY A 1 196 ? 6.467 -13.517 -13.301 1.00 60.50 196 GLY A O 1
ATOM 1615 N N . GLU A 1 197 ? 5.923 -14.321 -11.269 1.00 65.94 197 GLU A N 1
ATOM 1616 C CA . GLU A 1 197 ? 6.037 -13.069 -10.528 1.00 65.94 197 GLU A CA 1
ATOM 1617 C C . GLU A 1 197 ? 7.317 -13.158 -9.703 1.00 65.94 197 GLU A C 1
ATOM 1619 O O . GLU A 1 197 ? 7.547 -14.150 -9.007 1.00 65.94 197 GLU A O 1
ATOM 1624 N N . ALA A 1 198 ? 8.174 -12.154 -9.838 1.00 65.31 198 ALA A N 1
ATOM 1625 C CA . ALA A 1 198 ? 9.310 -11.966 -8.963 1.00 65.31 198 ALA A CA 1
ATOM 1626 C C . ALA A 1 198 ? 9.036 -10.733 -8.114 1.00 65.31 198 ALA A C 1
ATOM 1628 O O . ALA A 1 198 ? 9.003 -9.621 -8.637 1.00 65.31 198 ALA A O 1
ATOM 1629 N N . ALA A 1 199 ? 8.845 -10.942 -6.814 1.00 66.94 199 ALA A N 1
ATOM 1630 C CA . ALA A 1 199 ? 9.022 -9.891 -5.832 1.00 66.94 199 ALA A CA 1
ATOM 1631 C C . ALA A 1 199 ? 10.383 -9.244 -6.069 1.00 66.94 199 ALA A C 1
ATOM 1633 O O . ALA A 1 199 ? 11.409 -9.927 -6.126 1.00 66.94 199 ALA A O 1
ATOM 1634 N N . LYS A 1 200 ? 10.357 -7.940 -6.308 1.00 72.00 200 LYS A N 1
ATOM 1635 C CA . LYS A 1 200 ? 11.568 -7.148 -6.429 1.00 72.00 200 LYS A CA 1
ATOM 1636 C C . LYS A 1 200 ? 11.9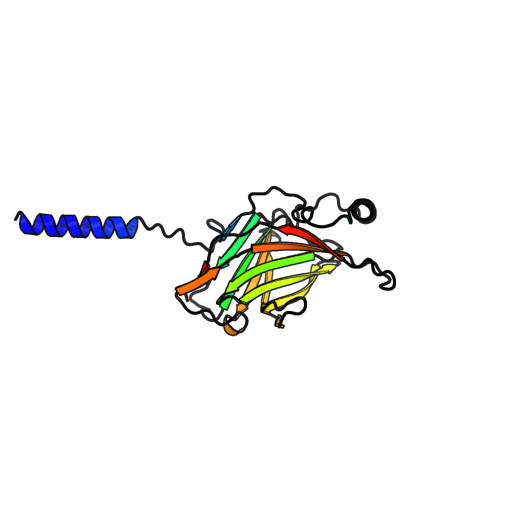33 -6.630 -5.051 1.00 72.00 200 LYS A C 1
ATOM 1638 O O . LYS A 1 200 ? 13.076 -6.808 -4.639 1.00 72.00 200 LYS A O 1
ATOM 1643 N N . ASP A 1 201 ? 10.947 -6.077 -4.363 1.00 72.12 201 ASP A N 1
ATOM 1644 C CA . ASP A 1 201 ? 11.166 -5.385 -3.115 1.00 72.12 201 ASP A CA 1
ATOM 1645 C C . ASP A 1 201 ? 10.022 -5.613 -2.122 1.00 72.12 201 ASP A C 1
ATOM 1647 O O . ASP A 1 201 ? 8.869 -5.820 -2.519 1.00 72.12 201 ASP A O 1
ATOM 1651 N N . TRP A 1 202 ? 10.366 -5.653 -0.841 1.00 78.94 202 TRP A N 1
ATOM 1652 C CA . TRP A 1 202 ? 9.450 -5.824 0.275 1.00 78.94 202 TRP A CA 1
ATOM 1653 C C . TRP A 1 202 ? 9.975 -5.020 1.460 1.00 78.94 202 TRP A C 1
ATOM 1655 O O . TRP A 1 202 ? 10.878 -5.483 2.149 1.00 78.94 202 TRP A O 1
ATOM 1665 N N . ALA A 1 203 ? 9.313 -3.904 1.763 1.00 77.31 203 ALA A N 1
ATOM 1666 C CA . ALA A 1 203 ? 9.689 -2.974 2.832 1.00 77.31 203 ALA A CA 1
ATOM 1667 C C . ALA A 1 203 ? 9.470 -3.525 4.263 1.00 77.31 203 ALA A C 1
ATOM 1669 O O . ALA A 1 203 ? 9.334 -2.777 5.228 1.00 77.31 203 ALA A O 1
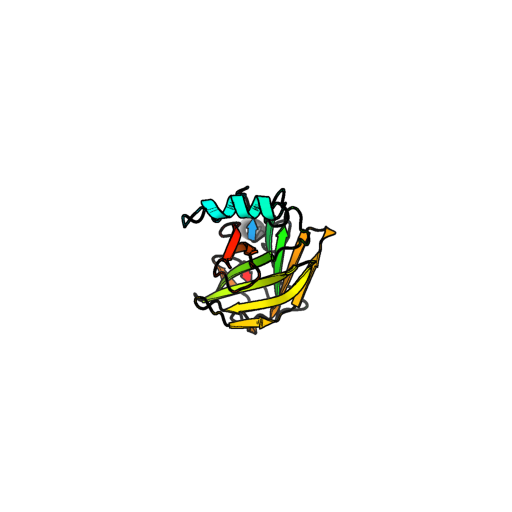ATOM 1670 N N . GLY A 1 204 ? 9.365 -4.849 4.417 1.00 77.50 204 GLY A N 1
ATOM 1671 C CA . GLY A 1 204 ? 9.090 -5.508 5.687 1.00 77.50 204 GLY A CA 1
ATOM 1672 C C . GLY A 1 204 ? 7.684 -5.245 6.231 1.00 77.50 204 GLY A C 1
ATOM 1673 O O . GLY A 1 204 ? 6.778 -4.810 5.520 1.00 77.50 204 GLY A O 1
ATOM 1674 N N . TYR A 1 205 ? 7.494 -5.586 7.509 1.00 83.81 205 TYR A N 1
ATOM 1675 C CA . TYR A 1 205 ? 6.282 -5.219 8.236 1.00 83.81 205 TYR A CA 1
ATOM 1676 C C . TYR A 1 205 ? 6.466 -3.841 8.868 1.00 83.81 205 TYR A C 1
ATOM 1678 O O . TYR A 1 205 ? 7.444 -3.640 9.587 1.00 83.81 205 TYR A O 1
ATOM 1686 N N . GLY A 1 206 ? 5.515 -2.945 8.626 1.00 85.00 206 GLY A N 1
ATOM 1687 C CA . GLY A 1 206 ? 5.436 -1.641 9.266 1.00 85.00 206 GLY A CA 1
ATOM 1688 C C . GLY A 1 206 ? 4.667 -1.663 10.585 1.00 85.00 206 GLY A C 1
ATOM 1689 O O . GLY A 1 206 ? 4.318 -2.718 11.128 1.00 85.00 206 GLY A O 1
ATOM 1690 N N . GLU A 1 207 ? 4.394 -0.462 11.079 1.00 90.94 207 GLU A N 1
ATOM 1691 C CA . GLU A 1 207 ? 3.615 -0.207 12.287 1.00 90.94 207 GLU A CA 1
ATOM 1692 C C . GLU A 1 207 ? 2.114 -0.469 12.078 1.00 90.94 207 GLU A C 1
ATOM 1694 O O . GLU A 1 207 ? 1.583 -0.466 10.959 1.00 90.94 207 GLU A O 1
ATOM 1699 N N . ASP A 1 208 ? 1.408 -0.696 13.185 1.00 94.81 208 ASP A N 1
ATOM 1700 C CA . ASP A 1 208 ? -0.046 -0.841 13.186 1.00 94.81 208 ASP A CA 1
ATOM 1701 C C . ASP A 1 208 ? -0.730 0.508 12.883 1.00 94.81 208 ASP A C 1
ATOM 1703 O O . ASP A 1 208 ? -0.323 1.561 13.377 1.00 94.81 208 ASP A O 1
ATOM 1707 N N . TYR A 1 209 ? -1.826 0.474 12.121 1.00 95.12 209 TYR A N 1
ATOM 1708 C CA . TYR A 1 209 ? -2.621 1.660 11.793 1.00 95.12 209 TYR A CA 1
ATOM 1709 C C . TYR A 1 209 ? -3.929 1.694 12.577 1.00 95.12 209 TYR A C 1
ATOM 1711 O O . TYR A 1 209 ? -4.699 0.735 12.535 1.00 95.12 209 TYR A O 1
ATOM 1719 N N . ILE A 1 210 ? -4.218 2.814 13.242 1.00 96.69 210 ILE A N 1
ATOM 1720 C CA . ILE A 1 210 ? -5.481 3.027 13.959 1.00 96.69 210 ILE A CA 1
ATOM 1721 C C . ILE A 1 210 ? -6.420 3.857 13.089 1.00 96.69 210 ILE A C 1
ATOM 1723 O O . ILE A 1 210 ? -6.079 4.970 12.685 1.00 96.69 210 ILE A O 1
ATOM 1727 N N . ILE A 1 211 ? -7.617 3.329 12.861 1.00 97.31 211 ILE A N 1
ATOM 1728 C CA . ILE A 1 211 ? -8.670 3.967 12.071 1.00 97.31 211 ILE A CA 1
ATOM 1729 C C . ILE A 1 211 ? -9.219 5.174 12.834 1.00 97.31 211 ILE A C 1
ATOM 1731 O O . ILE A 1 211 ? -9.546 5.086 14.021 1.00 97.31 211 ILE A O 1
ATOM 1735 N N . LYS A 1 212 ? -9.298 6.314 12.156 1.00 94.38 212 LYS A N 1
ATOM 1736 C CA . LYS A 1 212 ? -9.628 7.629 12.717 1.00 94.38 212 LYS A CA 1
ATOM 1737 C C . LYS A 1 212 ? -11.091 7.997 12.484 1.00 94.38 212 LYS A C 1
ATOM 1739 O O . LYS A 1 212 ? -11.693 8.588 13.384 1.00 94.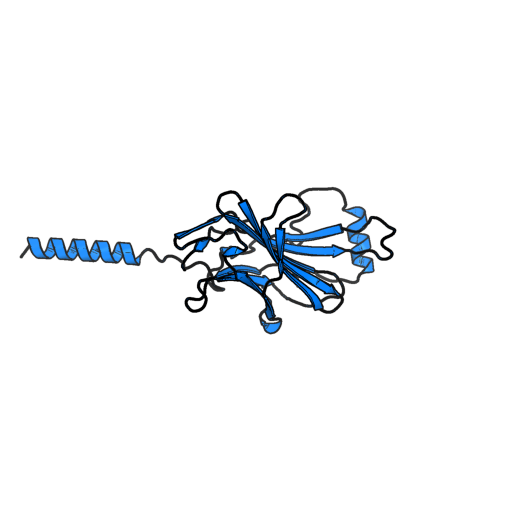38 212 LYS A O 1
ATOM 1744 N N . TYR A 1 213 ? -11.638 7.677 11.309 1.00 91.88 213 TYR A N 1
ATOM 1745 C CA . TYR A 1 213 ? -12.994 8.054 10.890 1.00 91.88 213 TYR A CA 1
ATOM 1746 C C . TYR A 1 213 ? -13.836 6.864 10.440 1.00 91.88 213 TYR A C 1
ATOM 1748 O O . TYR A 1 213 ? -13.303 5.739 10.340 1.00 91.88 213 TYR A O 1
#